Protein AF-A0A2U3RCM6-F1 (afdb_monomer_lite)

Secondary structure (DSSP, 8-state):
-----------------B--TTTSS-GGGGPPEEETTEEEE--SS--PPPP--S-EEEEETTEEEEEEE--EE-----EEEEEESSTTEETTBTSEE-S--SS---EETTTTEE--EEEEEE--HHHHTT-S---TTS-----EEEEEGGG-TTTT-HHHHTTT-THHHHHTSHHHHHHHHHHHHHT-

Organism: Orientia tsutsugamushi (NCBI:txid784)

pLDDT: mean 78.92, std 14.22, range [28.91, 93.5]

Structure (mmCIF, N/CA/C/O backbone):
data_AF-A0A2U3RCM6-F1
#
_entry.id   AF-A0A2U3RCM6-F1
#
loop_
_atom_site.group_PDB
_atom_site.id
_atom_site.type_symbol
_atom_site.label_atom_id
_atom_site.label_alt_id
_atom_site.label_comp_id
_atom_site.label_asym_id
_atom_site.label_entity_id
_atom_site.label_seq_id
_atom_site.pdbx_PDB_ins_code
_atom_site.Cartn_x
_atom_site.Cartn_y
_atom_site.Cartn_z
_atom_site.occupancy
_atom_site.B_iso_or_equiv
_atom_site.auth_seq_id
_atom_site.auth_comp_id
_atom_site.auth_asym_id
_atom_site.auth_atom_id
_atom_site.pdbx_PDB_model_num
ATOM 1 N N . MET A 1 1 ? 38.055 -19.855 -38.958 1.00 32.94 1 MET A N 1
ATOM 2 C CA . MET A 1 1 ? 37.955 -19.278 -37.602 1.00 32.94 1 MET A CA 1
ATOM 3 C C . MET A 1 1 ? 36.987 -18.107 -37.699 1.00 32.94 1 MET A C 1
ATOM 5 O O . MET A 1 1 ? 37.389 -17.035 -38.119 1.00 32.94 1 MET A O 1
ATOM 9 N N . ALA A 1 2 ? 35.695 -18.349 -37.481 1.00 28.91 2 ALA A N 1
ATOM 10 C CA . ALA A 1 2 ? 34.659 -17.320 -37.549 1.00 28.91 2 ALA A CA 1
ATOM 11 C C . ALA A 1 2 ? 34.003 -17.261 -36.170 1.00 28.91 2 ALA A C 1
ATOM 13 O O . ALA A 1 2 ? 33.335 -18.207 -35.761 1.00 28.91 2 ALA A O 1
ATOM 14 N N . ILE A 1 3 ? 34.290 -16.197 -35.425 1.00 37.22 3 ILE A N 1
ATOM 15 C CA . ILE A 1 3 ? 33.686 -15.936 -34.122 1.00 37.22 3 ILE A CA 1
ATOM 16 C C . ILE A 1 3 ? 32.417 -15.141 -34.417 1.00 37.22 3 ILE A C 1
ATOM 18 O O . ILE A 1 3 ? 32.466 -13.934 -34.636 1.00 37.22 3 ILE A O 1
ATOM 22 N N . THR A 1 4 ? 31.279 -15.825 -34.498 1.00 38.41 4 THR A N 1
ATOM 23 C CA . THR A 1 4 ? 29.973 -15.165 -34.483 1.00 38.41 4 THR A CA 1
ATOM 24 C C . THR A 1 4 ? 29.725 -14.675 -33.062 1.00 38.41 4 THR A C 1
ATOM 26 O O . THR A 1 4 ? 29.444 -15.471 -32.166 1.00 38.41 4 THR A O 1
ATOM 29 N N . ALA A 1 5 ? 29.873 -13.370 -32.842 1.00 41.72 5 ALA A N 1
ATOM 30 C CA . ALA A 1 5 ? 29.443 -12.721 -31.615 1.00 41.72 5 ALA A CA 1
ATOM 31 C C . ALA A 1 5 ? 27.910 -12.795 -31.543 1.00 41.72 5 ALA A C 1
ATOM 33 O O . ALA A 1 5 ? 27.205 -12.004 -32.168 1.00 41.72 5 ALA A O 1
ATOM 34 N N . ASN A 1 6 ? 27.389 -13.776 -30.805 1.00 37.22 6 ASN A N 1
ATOM 35 C CA . ASN A 1 6 ? 26.013 -13.725 -30.334 1.00 37.22 6 ASN A CA 1
ATOM 36 C C . ASN A 1 6 ? 25.919 -12.547 -29.363 1.00 37.22 6 ASN A C 1
ATOM 38 O O . ASN A 1 6 ? 26.306 -12.660 -28.200 1.00 37.22 6 ASN A O 1
ATOM 42 N N . ASN A 1 7 ? 25.417 -11.415 -29.853 1.00 39.50 7 ASN A N 1
ATOM 43 C CA . ASN A 1 7 ? 24.902 -10.348 -29.008 1.00 39.50 7 ASN A CA 1
ATOM 44 C C . ASN A 1 7 ? 23.729 -10.915 -28.204 1.00 39.50 7 ASN A C 1
ATOM 46 O O . ASN A 1 7 ? 22.579 -10.887 -28.641 1.00 39.50 7 ASN A O 1
ATOM 50 N N . CYS A 1 8 ? 24.027 -11.464 -27.031 1.00 32.78 8 CYS A N 1
ATOM 51 C CA . CYS A 1 8 ? 23.021 -11.745 -26.029 1.00 32.78 8 CYS A CA 1
ATOM 52 C C . CYS A 1 8 ? 22.576 -10.389 -25.472 1.00 32.78 8 CYS A C 1
ATOM 54 O O . CYS A 1 8 ? 23.171 -9.861 -24.535 1.00 32.78 8 CYS A O 1
ATOM 56 N N . TYR A 1 9 ? 21.555 -9.788 -26.086 1.00 40.34 9 TYR A N 1
ATOM 57 C CA . TYR A 1 9 ? 20.736 -8.813 -25.383 1.00 40.34 9 TYR A CA 1
ATOM 58 C C . TYR A 1 9 ? 20.140 -9.560 -24.193 1.00 40.34 9 TYR A C 1
ATOM 60 O O . TYR A 1 9 ? 19.196 -10.333 -24.352 1.00 40.34 9 TYR A O 1
ATOM 68 N N . ALA A 1 10 ? 20.715 -9.373 -23.007 1.00 38.03 10 ALA A N 1
ATOM 69 C CA . ALA A 1 10 ? 20.082 -9.769 -21.765 1.00 38.03 10 ALA A CA 1
ATOM 70 C C . ALA A 1 10 ? 18.827 -8.901 -21.604 1.00 38.03 10 ALA A C 1
ATOM 72 O O . ALA A 1 10 ? 18.847 -7.856 -20.959 1.00 38.03 10 ALA A O 1
ATOM 73 N N . ALA A 1 11 ? 17.732 -9.302 -22.250 1.00 48.03 11 ALA A N 1
ATOM 74 C CA . ALA A 1 11 ? 16.417 -8.852 -21.850 1.00 48.03 11 ALA A CA 1
ATOM 75 C C . ALA A 1 11 ? 16.302 -9.236 -20.376 1.00 48.03 11 ALA A C 1
ATOM 77 O O . ALA A 1 11 ? 16.423 -10.416 -20.044 1.00 48.03 11 ALA A O 1
ATOM 78 N N . ALA A 1 12 ? 16.152 -8.253 -19.487 1.00 57.56 12 ALA A N 1
ATOM 79 C CA . ALA A 1 12 ? 15.749 -8.529 -18.120 1.00 57.56 12 ALA A CA 1
ATOM 80 C C . ALA A 1 12 ? 14.432 -9.312 -18.223 1.00 57.56 12 ALA A C 1
ATOM 82 O O . ALA A 1 12 ? 13.389 -8.750 -18.562 1.00 57.56 12 ALA A O 1
ATOM 83 N N . GLY A 1 13 ? 14.515 -10.638 -18.098 1.00 69.31 13 GLY A N 1
ATOM 84 C CA . GLY A 1 13 ? 13.379 -11.515 -18.328 1.00 69.31 13 GLY A CA 1
ATOM 85 C C . GLY A 1 13 ? 12.262 -11.113 -17.380 1.00 69.31 13 GLY A C 1
ATOM 86 O O . GLY A 1 13 ? 12.517 -10.883 -16.198 1.00 69.31 13 GLY A O 1
ATOM 87 N N . CYS A 1 14 ? 11.040 -10.994 -17.896 1.00 79.00 14 CYS A N 1
ATOM 88 C CA . CYS A 1 14 ? 9.887 -10.794 -17.038 1.00 79.00 14 CYS A CA 1
ATOM 89 C C . CYS A 1 14 ? 9.622 -12.103 -16.290 1.00 79.00 14 CYS A C 1
ATOM 91 O O . CYS A 1 14 ? 8.989 -13.016 -16.814 1.00 79.00 14 CYS A O 1
ATOM 93 N N . VAL A 1 15 ? 10.203 -12.228 -15.099 1.00 84.19 15 VAL A N 1
ATOM 94 C CA . VAL A 1 15 ? 10.054 -13.398 -14.236 1.00 84.19 15 VAL A CA 1
ATOM 95 C C . VAL A 1 15 ? 9.229 -12.978 -13.037 1.00 84.19 15 VAL A C 1
ATOM 97 O O . VAL A 1 15 ? 9.611 -12.080 -12.291 1.00 84.19 15 VAL A O 1
ATOM 100 N N . GLY A 1 16 ? 8.094 -13.636 -12.856 1.00 84.94 16 GLY A N 1
ATOM 101 C CA . GLY A 1 16 ? 7.191 -13.377 -11.750 1.00 84.94 16 GLY A CA 1
ATOM 102 C C . GLY A 1 16 ? 6.481 -14.644 -11.308 1.00 84.94 16 GLY A C 1
ATOM 103 O O . GLY A 1 16 ? 6.516 -15.671 -11.988 1.00 84.94 16 GLY A O 1
ATOM 104 N N . ARG A 1 17 ? 5.825 -14.568 -10.155 1.00 88.62 17 ARG A N 1
ATOM 105 C CA . ARG A 1 17 ? 4.987 -15.636 -9.615 1.00 88.62 17 ARG A CA 1
ATOM 106 C C . ARG A 1 17 ? 3.645 -15.030 -9.254 1.00 88.62 17 ARG A C 1
ATOM 108 O O . ARG A 1 17 ? 3.599 -13.969 -8.644 1.00 88.62 17 ARG A O 1
ATOM 115 N N . PHE A 1 18 ? 2.569 -15.721 -9.616 1.00 89.50 18 PHE A N 1
ATOM 116 C CA . PHE A 1 18 ? 1.240 -15.300 -9.207 1.00 89.50 18 PHE A CA 1
ATOM 117 C C . PHE A 1 18 ? 1.145 -15.295 -7.677 1.00 89.50 18 PHE A C 1
ATOM 119 O O . PHE A 1 18 ? 1.491 -16.296 -7.042 1.00 89.50 18 PHE A O 1
ATOM 126 N N . VAL A 1 19 ? 0.710 -14.177 -7.096 1.00 89.38 19 VAL A N 1
ATOM 127 C CA . VAL A 1 19 ? 0.619 -14.025 -5.638 1.00 89.38 19 VAL A CA 1
ATOM 128 C C . VAL A 1 19 ? -0.448 -14.958 -5.088 1.00 89.38 19 VAL A C 1
ATOM 130 O O . VAL A 1 19 ? -1.625 -14.864 -5.434 1.00 89.38 19 VAL A O 1
ATOM 133 N N . ASN A 1 20 ? -0.044 -15.854 -4.192 1.00 89.88 20 ASN A N 1
ATOM 134 C CA . ASN A 1 20 ? -0.976 -16.707 -3.477 1.00 89.88 20 ASN A CA 1
ATOM 135 C C . ASN A 1 20 ? -1.475 -15.974 -2.221 1.00 89.88 20 ASN A C 1
ATOM 137 O O . ASN A 1 20 ? -0.694 -15.779 -1.283 1.00 89.88 20 ASN A O 1
ATOM 141 N N . PRO A 1 21 ? -2.770 -15.618 -2.140 1.00 86.00 21 PRO A N 1
ATOM 142 C CA . PRO A 1 21 ? -3.297 -14.843 -1.023 1.00 86.00 21 PRO A CA 1
ATOM 143 C C . PRO A 1 21 ? -3.257 -15.596 0.316 1.00 86.00 21 PRO A C 1
ATOM 145 O O . PRO A 1 21 ? -3.427 -14.972 1.354 1.00 86.00 21 PRO A O 1
ATOM 148 N N . ILE A 1 22 ? -3.016 -16.914 0.322 1.00 85.81 22 ILE A N 1
ATOM 149 C CA . ILE A 1 22 ? -2.920 -17.716 1.548 1.00 85.81 22 ILE A CA 1
ATOM 150 C C . ILE A 1 22 ? -1.482 -17.769 2.074 1.00 85.81 22 ILE A C 1
ATOM 152 O O . ILE A 1 22 ? -1.272 -17.597 3.272 1.00 85.81 22 ILE A O 1
ATOM 156 N N . THR A 1 23 ? -0.495 -18.026 1.211 1.00 87.62 23 THR A N 1
ATOM 157 C CA . THR A 1 23 ? 0.896 -18.270 1.642 1.00 87.62 23 THR A CA 1
ATOM 158 C C . THR A 1 23 ? 1.777 -17.034 1.600 1.00 87.62 23 THR A C 1
ATOM 160 O O . THR A 1 23 ? 2.728 -16.949 2.371 1.00 87.62 23 THR A O 1
ATOM 163 N N . ASP A 1 24 ? 1.486 -16.098 0.699 1.00 87.12 24 ASP A N 1
ATOM 164 C CA . ASP A 1 24 ? 2.375 -14.966 0.414 1.00 87.12 24 ASP A CA 1
ATOM 165 C C . ASP A 1 24 ? 1.973 -13.705 1.188 1.00 87.12 24 ASP A C 1
ATOM 167 O O . ASP A 1 24 ? 2.687 -12.706 1.188 1.00 87.12 24 ASP A O 1
ATOM 171 N N . VAL A 1 25 ? 0.835 -13.762 1.880 1.00 88.12 25 VAL A N 1
ATOM 172 C CA . VAL A 1 25 ? 0.342 -12.700 2.751 1.00 88.12 25 VAL A CA 1
ATOM 173 C C . VAL A 1 25 ? 0.888 -12.895 4.161 1.00 88.12 25 VAL A C 1
ATOM 175 O O . VAL A 1 25 ? 0.793 -13.969 4.757 1.00 88.12 25 VAL A O 1
ATOM 178 N N . CYS A 1 26 ? 1.427 -11.821 4.738 1.00 87.31 26 CYS A N 1
ATOM 179 C CA . CYS A 1 26 ? 1.828 -11.810 6.138 1.00 87.31 26 CYS A CA 1
ATOM 180 C C . CYS A 1 26 ? 0.590 -11.758 7.051 1.00 87.31 26 CYS A C 1
ATOM 182 O O . CYS A 1 26 ? 0.170 -10.693 7.491 1.00 87.31 26 CYS A O 1
ATOM 184 N N . TRP A 1 27 ? 0.020 -12.909 7.408 1.00 87.75 27 TRP A N 1
ATOM 185 C CA . TRP A 1 27 ? -1.116 -12.966 8.345 1.00 87.75 27 TRP A CA 1
ATOM 186 C C . TRP A 1 27 ? -0.765 -12.511 9.760 1.00 87.75 27 TRP A C 1
ATOM 188 O O . TRP A 1 27 ? -1.608 -11.981 10.477 1.00 87.75 27 TRP A O 1
ATOM 198 N N . LYS A 1 28 ? 0.508 -12.643 10.153 1.00 86.75 28 LYS A N 1
ATOM 199 C CA . LYS A 1 28 ? 1.013 -12.055 11.400 1.00 86.75 28 LYS A CA 1
ATOM 200 C C . LYS A 1 28 ? 0.913 -10.523 11.383 1.00 86.75 28 LYS A C 1
ATOM 202 O O . LYS A 1 28 ? 0.802 -9.914 12.444 1.00 86.75 28 LYS A O 1
ATOM 207 N N . CYS A 1 29 ? 0.920 -9.922 10.193 1.00 87.50 29 CYS A N 1
ATOM 208 C CA . CYS A 1 29 ? 0.854 -8.484 10.018 1.00 87.50 29 CYS A CA 1
ATOM 209 C C . CYS A 1 29 ? -0.560 -7.912 10.205 1.00 87.50 29 CYS A C 1
ATOM 211 O O . CYS A 1 29 ? -0.711 -6.702 10.267 1.00 87.50 29 CYS A O 1
ATOM 213 N N . LEU A 1 30 ? -1.584 -8.759 10.356 1.00 86.94 30 LEU A N 1
ATOM 214 C CA . LEU A 1 30 ? -2.936 -8.334 10.735 1.00 86.94 30 LEU A CA 1
ATOM 215 C C . LEU A 1 30 ? -2.992 -7.801 12.179 1.00 86.94 30 LEU A C 1
ATOM 217 O O . LEU A 1 30 ? -3.880 -7.028 12.538 1.00 86.94 30 LEU A O 1
ATOM 221 N N . PHE A 1 31 ? -2.057 -8.246 13.019 1.00 87.44 31 PHE A N 1
ATOM 222 C CA . PHE A 1 31 ? -2.032 -7.944 14.442 1.00 87.44 31 PHE A CA 1
ATOM 223 C C . PHE A 1 31 ? -1.247 -6.662 14.745 1.00 87.44 31 PHE A C 1
ATOM 225 O O . PHE A 1 31 ? -0.246 -6.390 14.081 1.00 87.44 31 PHE A O 1
ATOM 232 N N . PRO A 1 32 ? -1.600 -5.941 15.823 1.00 87.25 32 PRO A N 1
ATOM 233 C CA . PRO A 1 32 ? -2.558 -6.321 16.870 1.00 87.25 32 PRO A CA 1
ATOM 234 C C . PRO A 1 32 ? -4.030 -6.126 16.479 1.00 87.25 32 PRO A C 1
ATOM 236 O O . PRO A 1 32 ? -4.372 -5.222 15.728 1.00 87.25 32 PRO A O 1
ATOM 239 N N . ILE A 1 33 ? -4.904 -6.979 17.026 1.00 86.19 33 ILE A N 1
ATOM 240 C CA . ILE A 1 33 ? -6.360 -6.799 16.928 1.00 86.19 33 ILE A CA 1
ATOM 241 C C . ILE A 1 33 ? -6.855 -6.209 18.244 1.00 86.19 33 ILE A C 1
ATOM 243 O O . ILE A 1 33 ? -6.651 -6.785 19.322 1.00 86.19 33 ILE A O 1
ATOM 247 N N . THR A 1 34 ? -7.521 -5.065 18.147 1.00 86.12 34 THR A N 1
ATOM 248 C CA . THR A 1 34 ? -8.087 -4.335 19.280 1.00 86.12 34 THR A CA 1
ATOM 249 C C . THR A 1 34 ? -9.604 -4.289 19.179 1.00 86.12 34 THR A C 1
ATOM 251 O O . THR A 1 34 ? -10.151 -4.051 18.108 1.00 86.12 34 THR A O 1
ATOM 254 N N . ILE A 1 35 ? -10.298 -4.545 20.288 1.00 87.25 35 ILE A N 1
ATOM 255 C CA . ILE A 1 35 ? -11.761 -4.499 20.380 1.00 87.25 35 ILE A CA 1
ATOM 256 C C . ILE A 1 35 ? -12.118 -3.645 21.590 1.00 87.25 35 ILE A C 1
ATOM 258 O O . ILE A 1 35 ? -11.656 -3.918 22.698 1.00 87.25 35 ILE A O 1
ATOM 262 N N . ALA A 1 36 ? -12.939 -2.613 21.392 1.00 85.38 36 ALA A N 1
ATOM 263 C CA . ALA A 1 36 ? -13.438 -1.754 22.468 1.00 85.38 36 ALA A CA 1
ATOM 264 C C . ALA A 1 36 ? -12.321 -1.094 23.314 1.00 85.38 36 ALA A C 1
ATOM 266 O O . ALA A 1 36 ? -12.498 -0.847 24.505 1.00 85.38 36 ALA A O 1
ATOM 267 N N . GLY A 1 37 ? -11.150 -0.854 22.712 1.00 79.38 37 GLY A N 1
ATOM 268 C CA . GLY A 1 37 ? -9.967 -0.309 23.389 1.00 79.38 37 GLY A CA 1
ATOM 269 C C . GLY A 1 37 ? -9.036 -1.351 24.022 1.00 79.38 37 GLY A C 1
ATOM 270 O O . GLY A 1 37 ? -7.929 -1.005 24.430 1.00 79.38 37 GLY A O 1
ATOM 271 N N . PHE A 1 38 ? -9.428 -2.627 24.061 1.00 83.44 38 PHE A N 1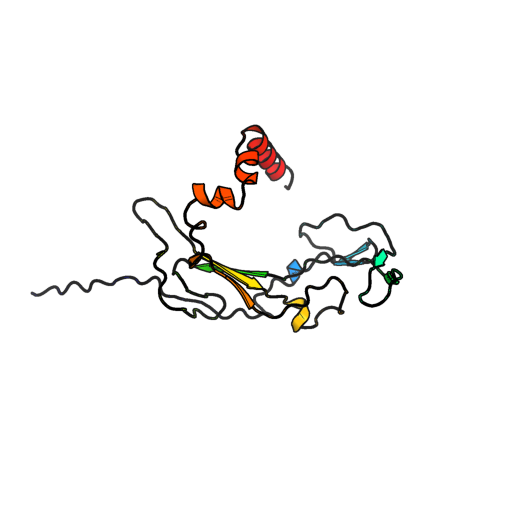
ATOM 272 C CA . PHE A 1 38 ? -8.611 -3.712 24.603 1.00 83.44 38 PHE A CA 1
ATOM 273 C C . PHE A 1 38 ? -7.880 -4.467 23.491 1.00 83.44 38 PHE A C 1
ATOM 275 O O . PHE A 1 38 ? -8.478 -4.848 22.484 1.00 83.44 38 PHE A O 1
ATOM 282 N N . LYS A 1 39 ? -6.580 -4.720 23.678 1.00 84.25 39 LYS A N 1
ATOM 283 C CA . LYS A 1 39 ? -5.783 -5.568 22.778 1.00 84.25 39 LYS A CA 1
ATOM 284 C C . LYS A 1 39 ? -6.140 -7.034 23.036 1.00 84.25 39 LYS A C 1
ATOM 286 O O . LYS A 1 39 ? -5.750 -7.582 24.062 1.00 84.25 39 LYS A O 1
ATOM 291 N N . VAL A 1 40 ? -6.887 -7.652 22.122 1.00 84.44 40 VAL A N 1
ATOM 292 C CA . VAL A 1 40 ? -7.286 -9.071 22.215 1.00 84.44 40 VAL A CA 1
ATOM 293 C C . VAL A 1 40 ? -6.138 -9.971 21.783 1.00 84.44 40 VAL A C 1
ATOM 295 O O . VAL A 1 40 ? -5.874 -10.993 22.411 1.00 84.44 40 VAL A O 1
ATOM 298 N N . VAL A 1 41 ? -5.424 -9.558 20.735 1.00 83.88 41 VAL A N 1
ATOM 299 C CA . VAL A 1 41 ? -4.202 -10.222 20.286 1.00 83.88 41 VAL A CA 1
ATOM 300 C C . VAL A 1 41 ? -3.082 -9.199 20.264 1.00 83.88 41 VAL A C 1
ATOM 302 O O . VAL A 1 41 ? -3.139 -8.216 19.522 1.00 83.88 41 VAL A O 1
ATOM 305 N N . SER A 1 42 ? -2.071 -9.422 21.100 1.00 77.88 42 SER A N 1
ATOM 306 C CA . SER A 1 42 ? -0.859 -8.614 21.111 1.00 77.88 42 SER A CA 1
ATOM 307 C C . SER A 1 42 ? 0.079 -9.041 19.981 1.00 77.88 42 SER A C 1
ATOM 309 O O . SER A 1 42 ? 0.163 -10.209 19.606 1.00 77.88 42 SER A O 1
ATOM 311 N N . SER A 1 43 ? 0.792 -8.068 19.426 1.00 81.38 43 SER A N 1
ATOM 312 C CA . SER A 1 43 ? 1.828 -8.278 18.421 1.00 81.38 43 SER A CA 1
ATOM 313 C C . SER A 1 43 ? 2.971 -7.309 18.671 1.00 81.38 43 SER A C 1
ATOM 315 O O . SER A 1 43 ? 2.779 -6.262 19.286 1.00 81.38 43 SER A O 1
ATOM 317 N N . SER A 1 44 ? 4.158 -7.678 18.197 1.00 78.56 44 SER A N 1
ATOM 318 C CA . SER A 1 44 ? 5.342 -6.818 18.177 1.00 78.56 44 SER A CA 1
ATOM 319 C C . SER A 1 44 ? 5.290 -5.769 17.065 1.00 78.56 44 SER A C 1
ATOM 321 O O . SER A 1 44 ? 6.240 -5.011 16.908 1.00 78.56 44 SER A O 1
ATOM 323 N N . MET A 1 45 ? 4.243 -5.779 16.237 1.00 79.69 45 MET A N 1
ATOM 324 C CA . MET A 1 45 ? 4.088 -4.805 15.168 1.00 79.69 45 MET A CA 1
ATOM 325 C C . MET A 1 45 ? 3.678 -3.435 15.717 1.00 79.69 45 MET A C 1
ATOM 327 O O . MET A 1 45 ? 2.897 -3.377 16.674 1.00 79.69 45 MET A O 1
ATOM 331 N N . PRO A 1 46 ? 4.174 -2.349 15.102 1.00 76.12 46 PRO A N 1
ATOM 332 C CA . PRO A 1 46 ? 3.746 -1.000 15.434 1.00 76.12 46 PRO A CA 1
ATOM 333 C C . PRO A 1 46 ? 2.237 -0.863 15.205 1.00 76.12 46 PRO A C 1
ATOM 335 O O . PRO A 1 46 ? 1.684 -1.367 14.228 1.00 76.12 46 PRO A O 1
ATOM 338 N N . ASP A 1 47 ? 1.565 -0.196 16.133 1.00 80.00 47 ASP A N 1
ATOM 339 C CA . ASP A 1 47 ? 0.128 0.053 16.085 1.00 80.00 47 ASP A CA 1
ATOM 340 C C . ASP A 1 47 ? -0.160 1.451 16.617 1.00 80.00 47 ASP A C 1
ATOM 342 O O . ASP A 1 47 ? 0.594 2.002 17.426 1.00 80.00 47 ASP A O 1
ATOM 346 N N . THR A 1 48 ? -1.271 2.015 16.166 1.00 79.12 48 THR A N 1
ATOM 347 C CA . THR A 1 48 ? -1.773 3.278 16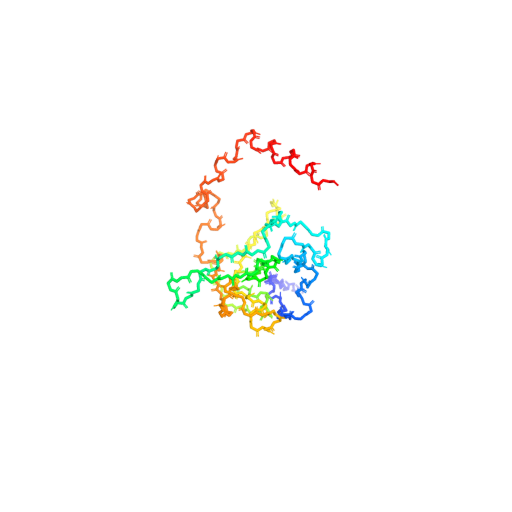.695 1.00 79.12 48 THR A CA 1
ATOM 348 C C . THR A 1 48 ? -2.381 3.022 18.073 1.00 79.12 48 THR A C 1
ATOM 350 O O . THR A 1 48 ? -2.883 1.935 18.354 1.00 79.12 48 THR A O 1
ATOM 353 N N . ASN A 1 49 ? -2.360 4.007 18.974 1.00 77.19 49 ASN A N 1
ATOM 354 C CA . ASN A 1 49 ? -3.010 3.820 20.270 1.00 77.19 49 ASN A CA 1
ATOM 355 C C . ASN A 1 49 ? -4.516 3.562 20.076 1.00 77.19 49 ASN A C 1
ATOM 357 O O . ASN A 1 49 ? -5.194 4.390 19.458 1.00 77.19 49 ASN A O 1
ATOM 361 N N . PRO A 1 50 ? -5.057 2.444 20.599 1.00 73.50 50 PRO A N 1
ATOM 362 C CA . PRO A 1 50 ? -6.458 2.118 20.405 1.00 73.50 50 PRO A CA 1
ATOM 363 C C . PRO A 1 50 ? -7.339 3.158 21.099 1.00 73.50 50 PRO A C 1
ATOM 365 O O . PRO A 1 50 ? -7.020 3.657 22.181 1.00 73.50 50 PRO A O 1
ATOM 368 N N . SER A 1 51 ? -8.482 3.480 20.489 1.00 69.44 51 SER A N 1
ATOM 369 C CA . SER A 1 51 ? -9.473 4.344 21.133 1.00 69.44 51 SER A CA 1
ATOM 370 C C . SER A 1 51 ? -9.947 3.700 22.435 1.00 69.44 51 SER A C 1
ATOM 372 O O . SER A 1 51 ? -10.555 2.636 22.404 1.00 69.44 51 SER A O 1
ATOM 374 N N . GLY A 1 52 ? -9.754 4.366 23.577 1.00 74.50 52 GLY A N 1
ATOM 375 C CA . GLY A 1 52 ? -10.237 3.903 24.890 1.00 74.50 52 GLY A CA 1
ATOM 376 C C . GLY A 1 52 ? -11.765 3.925 25.063 1.00 74.50 52 GLY A C 1
ATOM 377 O O . GLY A 1 52 ? -12.263 3.896 26.184 1.00 74.50 52 GLY A O 1
ATOM 378 N N . ARG A 1 53 ? -12.525 4.040 23.967 1.00 79.25 53 ARG A N 1
ATOM 379 C CA . ARG A 1 53 ? -13.990 4.052 23.965 1.00 79.25 53 ARG A CA 1
ATOM 380 C C . ARG A 1 53 ? -14.503 2.629 23.776 1.00 79.25 53 ARG A C 1
ATOM 382 O O . ARG A 1 53 ? -14.147 1.972 22.805 1.00 79.25 53 ARG A O 1
ATOM 389 N N . LEU A 1 54 ? -15.389 2.190 24.669 1.00 82.06 54 LEU A N 1
ATOM 390 C CA . LEU A 1 54 ? -15.989 0.855 24.597 1.00 82.06 54 LEU A CA 1
ATOM 391 C C . LEU A 1 54 ? -17.034 0.741 23.469 1.00 82.06 54 LEU A C 1
ATOM 393 O O . LEU A 1 54 ? -17.211 -0.317 22.875 1.00 82.06 54 LEU A O 1
ATOM 397 N N . ILE A 1 55 ? -17.721 1.851 23.182 1.00 83.19 55 ILE A N 1
ATOM 398 C CA . ILE A 1 55 ? -18.792 1.967 22.187 1.00 83.19 55 ILE A CA 1
ATOM 399 C C . ILE A 1 55 ? -18.485 3.176 21.296 1.00 83.19 55 ILE A C 1
ATOM 401 O O . ILE A 1 55 ? -18.066 4.231 21.784 1.00 83.19 55 ILE A O 1
ATOM 405 N N . CYS A 1 56 ? -18.693 3.029 19.992 1.00 82.00 56 CYS A N 1
ATOM 406 C CA . CYS A 1 56 ? -18.618 4.095 19.000 1.00 82.00 56 CYS A CA 1
ATOM 407 C C . CYS A 1 56 ? -19.979 4.302 18.321 1.00 82.00 56 CYS A C 1
ATOM 409 O O . CYS A 1 56 ? -20.847 3.436 18.340 1.00 82.00 56 CYS A O 1
ATOM 411 N N . LEU A 1 57 ? -20.181 5.484 17.746 1.00 84.81 57 LEU A N 1
ATOM 412 C CA . LEU A 1 57 ? -21.363 5.813 16.957 1.00 84.81 57 LEU A CA 1
ATOM 413 C C . LEU A 1 57 ? -20.965 5.751 15.482 1.00 84.81 57 LEU A C 1
ATOM 415 O O . LEU A 1 57 ? -20.247 6.629 15.007 1.00 84.81 57 LEU A O 1
ATOM 419 N N . CYS A 1 58 ? -21.381 4.695 14.783 1.00 78.12 58 CYS A N 1
ATOM 420 C CA . CYS A 1 58 ? -21.010 4.463 13.389 1.00 78.12 58 CYS A CA 1
ATOM 421 C C . CYS A 1 58 ? -22.089 5.004 12.439 1.00 78.12 58 CYS A C 1
ATOM 423 O O . CYS A 1 58 ? -23.273 4.686 12.615 1.00 78.12 58 CYS A O 1
ATOM 425 N N . PRO A 1 59 ? -21.712 5.778 11.406 1.00 78.25 59 PRO A N 1
ATOM 426 C CA . PRO A 1 59 ? -22.631 6.112 10.329 1.00 78.25 59 PRO A CA 1
ATOM 427 C C . PRO A 1 59 ? -22.898 4.855 9.492 1.00 78.25 59 PRO A C 1
ATOM 429 O O . PRO A 1 59 ? -21.964 4.206 9.025 1.00 78.25 59 PRO A O 1
ATOM 432 N N . LYS A 1 60 ? -24.173 4.498 9.306 1.00 76.56 60 LYS A N 1
ATOM 433 C CA . LYS A 1 60 ? -24.586 3.376 8.455 1.00 76.56 60 LYS A CA 1
ATOM 434 C C . LYS A 1 60 ? -25.274 3.904 7.194 1.00 76.56 60 LYS A C 1
ATOM 436 O O . LYS A 1 60 ? -26.223 4.679 7.326 1.00 76.56 60 LYS A O 1
ATOM 441 N N . PRO A 1 61 ? -24.859 3.473 5.986 1.00 77.94 61 PRO A N 1
ATOM 442 C CA . PRO A 1 61 ? -25.570 3.820 4.761 1.00 77.94 61 PRO A CA 1
ATOM 443 C C . PRO A 1 61 ? -27.056 3.445 4.874 1.00 77.94 61 PRO A C 1
ATOM 445 O O . PRO A 1 61 ? -27.388 2.310 5.214 1.00 77.94 61 PRO A O 1
ATOM 448 N N . GLY A 1 62 ? -27.949 4.407 4.626 1.00 79.31 62 GLY A N 1
ATOM 449 C CA . GLY A 1 62 ? -29.404 4.203 4.659 1.00 79.31 62 GLY A CA 1
ATOM 450 C C . GLY A 1 62 ? -30.098 4.452 6.005 1.00 79.31 62 GLY A C 1
ATOM 451 O O . GLY A 1 62 ? -31.321 4.343 6.062 1.00 79.31 62 GLY A O 1
ATOM 452 N N . ILE A 1 63 ? -29.376 4.817 7.072 1.00 80.50 63 ILE A N 1
ATOM 453 C CA . ILE A 1 63 ? -29.973 5.188 8.366 1.00 80.50 63 ILE A CA 1
ATOM 454 C C . ILE A 1 63 ? -29.453 6.578 8.780 1.00 80.50 63 ILE A C 1
ATOM 456 O O . ILE A 1 63 ? -28.245 6.744 8.932 1.00 80.50 63 ILE A O 1
ATOM 460 N N . PRO A 1 64 ? -30.327 7.584 8.985 1.00 82.31 64 PRO A N 1
ATOM 461 C CA . PRO A 1 64 ? -29.908 8.950 9.320 1.00 82.31 64 PRO A CA 1
ATOM 462 C C . PRO A 1 64 ? -29.440 9.112 10.774 1.00 82.31 64 PRO A C 1
ATOM 464 O O . PRO A 1 64 ? -28.867 10.141 11.124 1.00 82.31 64 PRO A O 1
ATOM 467 N N . VAL A 1 65 ? -29.686 8.116 11.630 1.00 83.88 65 VAL A N 1
ATOM 468 C CA . VAL A 1 65 ? -29.213 8.091 13.018 1.00 83.88 65 VAL A CA 1
ATOM 469 C C . VAL A 1 65 ? -27.961 7.217 13.142 1.00 83.88 65 VAL A C 1
ATOM 471 O O . VAL A 1 65 ? -27.934 6.113 12.590 1.00 83.88 65 VAL A O 1
ATOM 474 N N . PRO A 1 66 ? -26.918 7.674 13.858 1.00 80.00 66 PRO A N 1
ATOM 475 C CA . PRO A 1 66 ? -25.733 6.862 14.073 1.00 80.00 66 PRO A CA 1
ATOM 476 C C . PRO A 1 66 ? -26.080 5.654 14.944 1.00 80.00 66 PRO A C 1
ATOM 478 O O . PRO A 1 66 ? -26.738 5.776 15.979 1.00 80.00 66 PRO A O 1
ATOM 481 N N . VAL A 1 67 ? -25.628 4.480 14.518 1.00 83.12 67 VAL A N 1
ATOM 482 C CA . VAL A 1 67 ? -25.919 3.218 15.200 1.00 83.12 67 VAL A CA 1
ATOM 483 C C . VAL A 1 67 ? -24.811 2.955 16.226 1.00 83.12 67 VAL A C 1
ATOM 485 O O . VAL A 1 67 ? -23.635 3.135 15.892 1.00 83.12 67 VAL A O 1
ATOM 488 N N . PRO A 1 68 ? -25.138 2.545 17.468 1.00 85.19 68 PRO A N 1
ATOM 489 C CA . PRO A 1 68 ? -24.121 2.119 18.421 1.00 85.19 68 PRO A CA 1
ATOM 490 C C . PRO A 1 68 ? -23.374 0.893 17.879 1.00 85.19 68 PRO A C 1
ATOM 492 O O . PRO A 1 68 ? -23.984 -0.108 17.505 1.00 85.19 68 PRO A O 1
ATOM 495 N N . GLY A 1 69 ? -22.049 0.986 17.835 1.00 83.19 69 GLY A N 1
ATOM 496 C CA . GLY A 1 69 ? -21.124 -0.045 17.383 1.00 83.19 69 GLY A CA 1
ATOM 497 C 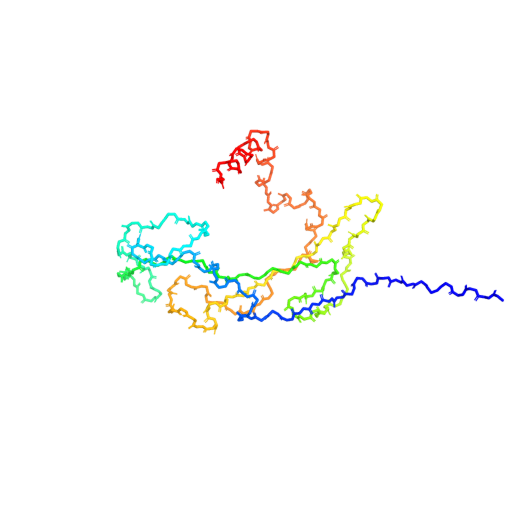C . GLY A 1 69 ? -19.959 -0.214 18.354 1.00 83.19 69 GLY A C 1
ATOM 498 O O . GLY A 1 69 ? -19.816 0.530 19.324 1.00 83.19 69 GLY A O 1
ATOM 499 N N . ILE A 1 70 ? -19.119 -1.211 18.101 1.00 85.38 70 ILE A N 1
ATOM 500 C CA . ILE A 1 70 ? -17.912 -1.471 18.888 1.00 85.38 70 ILE A CA 1
ATOM 501 C C . ILE A 1 70 ? -16.713 -1.102 18.013 1.00 85.38 70 ILE A C 1
ATOM 503 O O . ILE A 1 70 ? -16.643 -1.589 16.882 1.00 85.38 70 ILE A O 1
ATOM 507 N N . PRO A 1 71 ? -15.775 -0.261 18.485 1.00 84.06 71 PRO A N 1
ATOM 508 C CA . PRO A 1 71 ? -14.594 0.052 17.701 1.00 84.06 71 PRO A CA 1
ATOM 509 C C . PRO A 1 71 ? -13.681 -1.172 17.659 1.00 84.06 71 PRO A C 1
ATOM 511 O O . PRO A 1 71 ? -13.311 -1.722 18.700 1.00 84.06 71 PRO A O 1
ATOM 514 N N . VAL A 1 72 ? -13.327 -1.582 16.445 1.00 84.50 72 VAL A N 1
ATOM 515 C CA . VAL A 1 72 ? -12.364 -2.649 16.178 1.00 84.50 72 VAL A CA 1
ATOM 516 C C . VAL A 1 72 ? -11.226 -2.050 15.362 1.00 84.50 72 VAL A C 1
ATOM 518 O O . VAL A 1 72 ? -11.479 -1.341 14.391 1.00 84.50 72 VAL A O 1
ATOM 521 N N . GLY A 1 73 ? -9.988 -2.303 15.776 1.00 83.81 73 GLY A N 1
ATOM 522 C CA . GLY A 1 73 ? -8.783 -1.878 15.067 1.00 83.81 73 GLY A CA 1
ATOM 523 C C . GLY A 1 73 ? -7.931 -3.083 14.693 1.00 83.81 73 GLY A C 1
ATOM 524 O O . GLY A 1 73 ? -7.714 -3.963 15.527 1.00 83.81 73 GLY A O 1
ATOM 525 N N . PHE A 1 74 ? -7.481 -3.123 13.445 1.00 87.00 74 PHE A N 1
ATOM 526 C CA . PHE A 1 74 ? -6.561 -4.119 12.897 1.00 87.00 74 PHE A CA 1
ATOM 527 C C . PHE A 1 74 ? -5.891 -3.549 11.641 1.00 87.00 74 PHE A C 1
ATOM 529 O O . PHE A 1 74 ? -6.363 -2.561 11.077 1.00 87.00 74 PHE A O 1
ATOM 536 N N . TRP A 1 75 ? -4.813 -4.184 11.186 1.00 86.75 75 TRP A N 1
ATOM 537 C CA . TRP A 1 75 ? -4.115 -3.798 9.958 1.00 86.75 75 TRP A CA 1
ATOM 538 C C . TRP A 1 75 ? -4.711 -4.500 8.734 1.00 86.75 75 TRP A C 1
ATOM 540 O O . TRP A 1 75 ? -4.587 -5.715 8.583 1.00 86.75 75 TRP A O 1
ATOM 550 N N . GLU A 1 76 ? -5.352 -3.746 7.841 1.00 87.38 76 GLU A N 1
ATOM 551 C CA . GLU A 1 76 ? -5.946 -4.294 6.618 1.00 87.38 76 GLU A CA 1
ATOM 552 C C . GLU A 1 76 ? -4.963 -4.278 5.437 1.00 87.38 76 GLU A C 1
ATOM 554 O O . GLU A 1 76 ? -4.322 -3.267 5.147 1.00 87.38 76 GLU A O 1
ATOM 559 N N . LEU A 1 77 ? -4.886 -5.393 4.702 1.00 86.44 77 LEU A N 1
ATOM 560 C CA . LEU A 1 77 ? -4.183 -5.451 3.422 1.00 86.44 77 LEU A CA 1
ATOM 561 C C . LEU A 1 77 ? -5.137 -5.077 2.284 1.00 86.44 77 LEU A C 1
ATOM 563 O O . LEU A 1 77 ? -5.940 -5.906 1.854 1.00 86.44 77 LEU A O 1
ATOM 567 N N . VAL A 1 78 ? -5.020 -3.838 1.800 1.00 90.00 78 VAL A N 1
ATOM 568 C CA . VAL A 1 78 ? -5.890 -3.269 0.749 1.00 90.00 78 VAL A CA 1
ATOM 569 C C . VAL A 1 78 ? -5.177 -2.951 -0.563 1.00 90.00 78 VAL A C 1
ATOM 571 O O . VAL A 1 78 ? -5.835 -2.737 -1.587 1.00 90.00 78 VAL A O 1
ATOM 574 N N . ARG A 1 79 ? -3.842 -2.902 -0.560 1.00 91.25 79 ARG A N 1
ATOM 575 C CA . ARG A 1 79 ? -3.020 -2.624 -1.742 1.00 91.25 79 ARG A CA 1
ATOM 576 C C . ARG A 1 79 ? -1.887 -3.637 -1.843 1.00 91.25 79 ARG A C 1
ATOM 578 O O . ARG A 1 79 ? -1.298 -4.018 -0.833 1.00 91.25 79 ARG A O 1
ATOM 585 N N . LEU A 1 80 ? -1.583 -4.036 -3.070 1.00 91.38 80 LEU A N 1
ATOM 586 C CA . LEU A 1 80 ? -0.413 -4.833 -3.421 1.00 91.38 80 LEU A CA 1
ATOM 587 C C . LEU A 1 80 ? 0.467 -3.990 -4.347 1.00 91.38 80 LEU A C 1
ATOM 589 O O . LEU A 1 80 ? -0.050 -3.272 -5.201 1.00 91.38 80 LEU A O 1
ATOM 593 N N . VAL A 1 81 ? 1.781 -4.053 -4.151 1.00 92.31 81 VAL A N 1
ATOM 594 C CA . VAL A 1 81 ? 2.749 -3.248 -4.897 1.00 92.31 81 VAL A CA 1
ATOM 595 C C . VAL A 1 81 ? 3.793 -4.164 -5.513 1.00 92.31 81 VAL A C 1
ATOM 597 O O . VAL A 1 81 ? 4.526 -4.848 -4.798 1.00 92.31 81 VAL A O 1
ATOM 600 N N . ASP A 1 82 ? 3.875 -4.144 -6.836 1.00 91.12 82 ASP A N 1
ATOM 601 C CA . ASP A 1 82 ? 4.869 -4.887 -7.600 1.00 91.12 82 ASP A CA 1
ATOM 602 C C . ASP A 1 82 ? 6.020 -3.978 -7.959 1.00 91.12 82 ASP A C 1
ATOM 604 O O . ASP A 1 82 ? 5.798 -2.890 -8.481 1.00 91.12 82 ASP A O 1
ATOM 608 N N . VAL A 1 83 ? 7.245 -4.454 -7.762 1.00 89.69 83 VAL A N 1
ATOM 609 C CA . VAL A 1 83 ? 8.453 -3.724 -8.144 1.00 89.69 83 VAL A CA 1
ATOM 610 C C . VAL A 1 83 ? 9.204 -4.535 -9.189 1.00 89.69 83 VAL A C 1
ATOM 612 O O . VAL A 1 83 ? 9.572 -5.687 -8.951 1.00 89.69 83 VAL A O 1
ATOM 615 N N . THR A 1 84 ? 9.444 -3.942 -10.353 1.00 86.94 84 THR A N 1
ATOM 616 C CA . THR A 1 84 ? 10.118 -4.599 -11.477 1.00 86.94 84 THR A CA 1
ATOM 617 C C . THR A 1 84 ? 11.152 -3.683 -12.119 1.00 86.94 84 THR A C 1
ATOM 619 O O . THR A 1 84 ? 11.031 -2.466 -12.093 1.00 86.94 84 THR A O 1
ATOM 622 N N . LYS A 1 85 ? 12.198 -4.263 -12.711 1.00 82.56 85 LYS A N 1
ATOM 623 C CA . LYS A 1 85 ? 13.152 -3.524 -13.561 1.00 82.56 85 LYS A CA 1
ATOM 624 C C . LYS A 1 85 ? 12.718 -3.506 -15.023 1.00 82.56 85 LYS A C 1
ATOM 626 O O . LYS A 1 85 ? 13.107 -2.621 -15.778 1.00 82.56 85 LYS A O 1
ATOM 631 N N . SER A 1 86 ? 11.950 -4.516 -15.424 1.00 80.81 86 SER A N 1
ATOM 632 C CA . SER A 1 86 ? 11.475 -4.664 -16.792 1.00 80.81 86 SER A CA 1
ATOM 633 C C . SER A 1 86 ? 10.168 -3.894 -16.934 1.00 80.81 86 SER A C 1
ATOM 635 O O . SER A 1 86 ? 9.232 -4.200 -16.193 1.00 80.81 86 SER A O 1
ATOM 637 N N . PRO A 1 87 ? 10.079 -2.926 -17.858 1.00 81.38 87 PRO A N 1
ATOM 638 C CA . PRO A 1 87 ? 8.855 -2.161 -18.037 1.00 81.38 87 PRO A CA 1
ATOM 639 C C . PRO A 1 87 ? 7.702 -3.072 -18.455 1.00 81.38 87 PRO A C 1
ATOM 641 O O . PRO A 1 87 ? 7.912 -4.041 -19.193 1.00 81.38 87 PRO A O 1
ATOM 644 N N . MET A 1 88 ? 6.491 -2.745 -18.006 1.00 84.81 88 MET A N 1
ATOM 645 C CA . MET A 1 88 ? 5.258 -3.490 -18.298 1.00 84.81 88 MET A CA 1
ATOM 646 C C . MET A 1 88 ? 5.285 -4.951 -17.835 1.00 84.81 88 MET A C 1
ATOM 648 O O . MET A 1 88 ? 4.512 -5.774 -18.329 1.00 84.81 88 MET A O 1
ATOM 652 N N . CYS A 1 89 ? 6.182 -5.308 -16.915 1.00 88.25 89 CYS A N 1
ATOM 653 C CA . CYS A 1 89 ? 6.284 -6.660 -16.379 1.00 88.25 89 CYS A CA 1
ATOM 654 C C . CYS A 1 89 ? 5.539 -6.790 -15.046 1.00 88.25 89 CYS A C 1
ATOM 656 O O . CYS A 1 89 ? 6.028 -6.369 -13.997 1.00 88.25 89 CYS A O 1
ATOM 658 N N . MET A 1 90 ? 4.373 -7.426 -15.067 1.00 89.00 90 MET A N 1
ATOM 659 C CA . MET A 1 90 ? 3.570 -7.689 -13.875 1.00 89.00 90 MET A CA 1
ATOM 660 C C . MET A 1 90 ? 4.083 -8.938 -13.156 1.00 89.00 90 MET A C 1
ATOM 662 O O . MET A 1 90 ? 3.696 -10.074 -13.455 1.00 89.00 90 MET A O 1
ATOM 666 N N . VAL A 1 91 ? 4.981 -8.728 -12.194 1.00 90.50 91 VAL A N 1
ATOM 667 C CA . VAL A 1 91 ? 5.620 -9.819 -11.450 1.00 90.50 91 VAL A CA 1
ATOM 668 C C . VAL A 1 91 ? 4.630 -10.582 -10.566 1.00 90.50 91 VAL A C 1
ATOM 670 O O . VAL A 1 91 ? 4.720 -11.811 -10.514 1.00 90.50 91 VAL A O 1
ATOM 673 N N . SER A 1 92 ? 3.639 -9.915 -9.963 1.00 88.62 92 SER A N 1
ATOM 674 C CA . SER A 1 92 ? 2.626 -10.573 -9.123 1.00 88.62 92 SER A CA 1
ATOM 675 C C . SER A 1 92 ? 1.509 -11.253 -9.902 1.00 88.62 92 SER A C 1
ATOM 677 O O . SER A 1 92 ? 0.753 -12.028 -9.318 1.00 88.62 92 SER A O 1
ATOM 679 N N . LEU A 1 93 ? 1.424 -11.034 -11.219 1.00 88.62 93 LEU A N 1
ATOM 680 C CA . LEU A 1 93 ? 0.540 -11.782 -12.121 1.00 88.62 93 LEU A CA 1
ATOM 681 C C . LEU A 1 93 ? 1.272 -12.937 -12.825 1.00 88.62 93 LEU A C 1
ATOM 683 O O . LEU A 1 93 ? 0.853 -13.401 -13.881 1.00 88.62 93 LEU A O 1
ATOM 687 N N . GLY A 1 94 ? 2.371 -13.428 -12.246 1.00 85.31 94 GLY A N 1
ATOM 688 C CA . GLY A 1 94 ? 3.111 -14.561 -12.811 1.00 85.31 94 GLY A CA 1
ATOM 689 C C . GLY A 1 94 ? 4.094 -14.183 -13.915 1.00 85.31 94 GLY A C 1
ATOM 690 O O . GLY A 1 94 ? 4.444 -15.035 -14.726 1.00 85.31 94 GLY A O 1
ATOM 691 N N . GLY A 1 95 ? 4.549 -12.928 -13.954 1.00 84.31 95 GLY A N 1
ATOM 692 C CA . GLY A 1 95 ? 5.473 -12.457 -14.989 1.00 84.31 95 GLY A CA 1
ATOM 693 C C . GLY A 1 95 ? 4.768 -12.179 -16.315 1.00 84.31 95 GLY A C 1
ATOM 694 O O . GLY A 1 95 ? 5.344 -12.365 -17.385 1.00 84.31 95 GLY A O 1
ATOM 695 N N . PHE A 1 96 ? 3.506 -11.753 -16.254 1.00 84.62 96 PHE A N 1
ATOM 696 C CA . PHE A 1 96 ? 2.776 -11.330 -17.439 1.00 84.62 96 PHE A CA 1
ATOM 697 C C . PHE A 1 96 ? 3.336 -9.992 -17.938 1.00 84.62 96 PHE A C 1
ATOM 699 O O . PHE A 1 96 ? 3.440 -9.036 -17.174 1.00 84.62 96 PHE A O 1
ATOM 706 N N . SER A 1 97 ? 3.709 -9.920 -19.216 1.00 82.31 97 SER A N 1
ATOM 707 C CA . SER A 1 97 ? 4.264 -8.706 -19.819 1.00 82.31 97 SER A CA 1
ATOM 708 C C . SER A 1 97 ? 3.261 -8.075 -20.780 1.00 82.31 97 SER A C 1
ATOM 710 O O . SER A 1 97 ? 2.884 -8.684 -21.783 1.00 82.31 97 SER A O 1
ATOM 712 N N . PHE A 1 98 ? 2.838 -6.845 -20.485 1.00 75.38 98 PHE A N 1
ATOM 713 C CA . PHE A 1 98 ? 1.930 -6.070 -21.330 1.00 75.38 98 PHE A CA 1
ATOM 714 C C . PHE A 1 98 ? 2.731 -5.195 -22.310 1.00 75.38 98 PHE A C 1
ATOM 716 O O . PHE A 1 98 ? 2.791 -3.974 -22.202 1.00 75.38 98 PHE A O 1
ATOM 723 N N . GLY A 1 99 ? 3.400 -5.835 -23.270 1.00 72.38 99 GLY A N 1
ATOM 724 C CA . GLY A 1 99 ? 4.142 -5.142 -24.329 1.00 72.38 99 GLY A CA 1
ATOM 725 C C . GLY A 1 99 ? 5.429 -4.454 -23.858 1.00 72.38 99 GLY A C 1
ATOM 726 O O . GLY A 1 99 ? 6.075 -4.884 -22.907 1.00 72.38 99 GLY A O 1
ATOM 727 N N . SER A 1 100 ? 5.841 -3.404 -24.575 1.00 66.12 100 SER A N 1
ATOM 728 C CA . SER A 1 100 ? 7.081 -2.663 -24.313 1.00 66.12 100 SER A CA 1
ATOM 729 C C . SER A 1 100 ? 6.795 -1.181 -24.076 1.00 66.12 100 SER A C 1
ATOM 731 O O . SER A 1 100 ? 6.258 -0.519 -24.965 1.00 66.12 100 SER A O 1
ATOM 733 N N . ALA A 1 101 ? 7.193 -0.642 -22.921 1.00 64.31 101 ALA A N 1
ATOM 734 C CA . ALA A 1 101 ? 7.177 0.802 -22.687 1.00 64.31 101 ALA A CA 1
ATOM 735 C C . ALA A 1 101 ? 8.415 1.484 -23.290 1.00 64.31 101 ALA A C 1
ATOM 737 O O . ALA A 1 101 ? 9.486 0.882 -23.400 1.00 64.31 101 ALA A O 1
ATOM 738 N N . ALA A 1 102 ? 8.272 2.764 -23.646 1.00 59.06 102 ALA A N 1
ATOM 739 C CA . ALA A 1 102 ? 9.384 3.606 -24.094 1.00 59.06 102 ALA A CA 1
ATOM 740 C C . ALA A 1 102 ? 10.369 3.929 -22.955 1.00 59.06 102 ALA A C 1
ATOM 742 O O . ALA A 1 102 ? 11.564 4.090 -23.199 1.00 59.06 102 ALA A O 1
ATOM 743 N N . GLN A 1 103 ? 9.873 3.978 -21.715 1.00 60.88 103 GLN A N 1
ATOM 744 C CA . GLN A 1 103 ? 10.689 4.110 -20.514 1.00 60.88 103 GLN A CA 1
ATOM 745 C C . GLN A 1 103 ? 11.316 2.747 -20.214 1.00 60.88 103 GLN A C 1
ATOM 747 O O . GLN A 1 103 ? 10.631 1.820 -19.787 1.00 60.88 103 GLN A O 1
ATOM 752 N N . LYS A 1 104 ? 12.607 2.591 -20.510 1.00 56.72 104 LYS A N 1
ATOM 753 C CA . LYS A 1 104 ? 13.360 1.401 -20.109 1.00 56.72 104 LYS A CA 1
ATOM 754 C C . LYS A 1 104 ? 13.935 1.651 -18.725 1.00 56.72 104 LYS A C 1
ATOM 756 O O . LYS A 1 104 ? 14.636 2.641 -18.539 1.00 56.72 104 LYS A O 1
ATOM 761 N N . GLY A 1 105 ? 13.700 0.732 -17.791 1.00 55.31 105 GLY A N 1
ATOM 762 C CA . GLY A 1 105 ? 14.456 0.695 -16.546 1.00 55.31 105 GLY A CA 1
ATOM 763 C C . GLY A 1 105 ? 15.951 0.653 -16.857 1.00 55.31 105 GLY A C 1
ATOM 764 O O . GLY A 1 105 ? 16.445 -0.292 -17.476 1.00 55.31 105 GLY A O 1
ATOM 765 N N . MET A 1 106 ? 16.663 1.714 -16.489 1.00 54.31 106 MET A N 1
ATOM 766 C CA . MET A 1 106 ? 18.103 1.810 -16.674 1.00 54.31 106 MET A CA 1
ATOM 767 C C . MET A 1 106 ? 18.771 1.052 -15.522 1.00 54.31 106 MET A C 1
ATOM 769 O O . MET A 1 106 ? 18.578 1.377 -14.349 1.00 54.31 106 MET A O 1
ATOM 773 N N . LYS A 1 107 ? 19.524 0.001 -15.852 1.00 47.22 107 LYS A N 1
ATOM 774 C CA . LYS A 1 107 ? 20.591 -0.508 -14.988 1.00 47.22 107 LYS A CA 1
ATOM 775 C C . LYS A 1 107 ? 21.880 -0.001 -15.612 1.00 47.22 107 LYS A C 1
ATOM 777 O O . LYS A 1 107 ? 22.397 -0.652 -16.518 1.00 47.22 107 LYS A O 1
ATOM 782 N N . ASP A 1 108 ? 22.344 1.168 -15.190 1.00 49.66 108 ASP A N 1
ATOM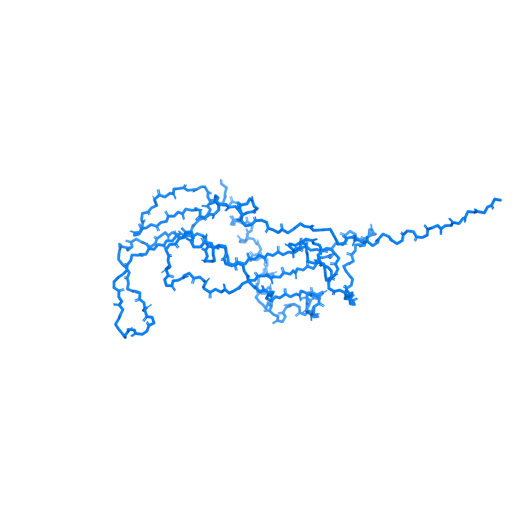 783 C CA . ASP A 1 108 ? 23.654 1.631 -15.628 1.00 49.66 108 ASP A CA 1
ATOM 784 C C . ASP A 1 108 ? 24.716 1.010 -14.714 1.00 49.66 108 ASP A C 1
ATOM 786 O O . ASP A 1 108 ? 24.847 1.360 -13.540 1.00 49.66 108 ASP A O 1
ATOM 790 N N . GLU A 1 109 ? 25.434 0.010 -15.226 1.00 52.53 109 GLU A N 1
ATOM 791 C CA . GLU A 1 109 ? 26.522 -0.638 -14.485 1.00 52.53 109 GLU A CA 1
ATOM 792 C C . GLU A 1 109 ? 27.738 0.287 -14.313 1.00 52.53 109 GLU A C 1
ATOM 794 O O . GLU A 1 109 ? 28.575 0.012 -13.454 1.00 52.53 109 GLU A O 1
ATOM 799 N N . ALA A 1 110 ? 27.822 1.389 -15.072 1.00 52.75 110 ALA A N 1
ATOM 800 C CA . ALA A 1 110 ? 28.879 2.386 -14.928 1.00 52.75 110 ALA A CA 1
ATOM 801 C C . ALA A 1 110 ? 28.573 3.432 -13.838 1.00 52.75 110 ALA A C 1
ATOM 803 O O . ALA A 1 110 ? 29.501 3.914 -13.189 1.00 52.75 110 ALA A O 1
ATOM 804 N N . GLU A 1 111 ? 27.294 3.751 -13.603 1.00 54.94 111 GLU A N 1
ATOM 805 C CA . GLU A 1 111 ? 26.852 4.794 -12.656 1.00 54.94 111 GLU A CA 1
ATOM 806 C C . GLU A 1 111 ? 26.214 4.252 -11.364 1.00 54.94 111 GLU A C 1
ATOM 808 O O . GLU A 1 111 ? 25.986 5.006 -10.420 1.00 54.94 111 GLU A O 1
ATOM 813 N N . GLY A 1 112 ? 25.937 2.947 -11.273 1.00 55.59 112 GLY A N 1
ATOM 814 C CA . GLY A 1 112 ? 25.327 2.343 -10.082 1.00 55.59 112 GLY A CA 1
ATOM 815 C C . GLY A 1 112 ? 23.858 2.730 -9.866 1.00 55.59 112 GLY A C 1
ATOM 816 O O . GLY A 1 112 ? 23.295 2.436 -8.811 1.00 55.59 112 GLY A O 1
ATOM 817 N N . SER A 1 113 ? 23.220 3.362 -10.854 1.00 60.59 113 SER A N 1
ATOM 818 C CA . SER A 1 113 ? 21.805 3.718 -10.814 1.00 60.59 113 SER A CA 1
ATOM 819 C C . SER A 1 113 ? 20.943 2.517 -11.229 1.00 60.59 113 SER A C 1
ATOM 821 O O . SER A 1 113 ? 21.178 1.850 -12.241 1.00 60.59 113 SER A O 1
ATOM 823 N N . ALA A 1 114 ? 19.949 2.191 -10.398 1.00 71.94 114 ALA A N 1
ATOM 824 C CA . ALA A 1 114 ? 18.976 1.138 -10.666 1.00 71.94 114 ALA A CA 1
ATOM 825 C C . ALA A 1 114 ? 17.574 1.746 -10.658 1.00 71.94 114 ALA A C 1
ATOM 827 O O . ALA A 1 114 ? 17.058 2.098 -9.598 1.00 71.94 114 ALA A O 1
ATOM 828 N N . PHE A 1 115 ? 16.968 1.859 -11.837 1.00 79.88 115 PHE A N 1
ATOM 829 C CA . PHE A 1 115 ? 15.589 2.312 -11.965 1.00 79.88 115 PHE A CA 1
ATOM 830 C C . PHE A 1 115 ? 14.615 1.140 -11.838 1.00 79.88 115 PHE A C 1
ATOM 832 O O . PHE A 1 115 ? 14.829 0.071 -12.420 1.00 79.88 115 PHE A O 1
ATOM 839 N N . TYR A 1 116 ? 13.538 1.355 -11.088 1.00 86.44 116 TYR A N 1
ATOM 840 C CA . TYR A 1 116 ? 12.469 0.384 -10.902 1.00 86.44 116 TYR A CA 1
ATOM 841 C C . TYR A 1 116 ? 11.130 1.004 -11.289 1.00 86.44 116 TYR A C 1
ATOM 843 O O . TYR A 1 116 ? 10.852 2.170 -11.005 1.00 86.44 116 TYR A O 1
ATOM 851 N N . HIS A 1 117 ? 10.298 0.187 -11.911 1.00 87.88 117 HIS A N 1
ATOM 852 C CA . HIS A 1 117 ? 8.897 0.459 -12.147 1.00 87.88 117 HIS A CA 1
ATOM 853 C C . HIS A 1 117 ? 8.060 -0.175 -11.048 1.00 87.88 117 HIS A C 1
ATOM 855 O O . HIS A 1 117 ? 8.393 -1.246 -10.525 1.00 87.88 117 HIS A O 1
ATOM 861 N N . ILE A 1 118 ? 6.982 0.513 -10.705 1.00 91.25 118 ILE A N 1
ATOM 862 C CA . ILE A 1 118 ? 6.036 0.097 -9.691 1.00 91.25 118 ILE A CA 1
ATOM 863 C C . ILE A 1 118 ? 4.656 -0.068 -10.323 1.00 91.25 118 ILE A C 1
ATOM 865 O O . ILE A 1 118 ? 4.160 0.820 -11.021 1.00 91.25 118 ILE A O 1
ATOM 869 N N . HIS A 1 119 ? 4.012 -1.193 -10.033 1.00 92.44 119 HIS A N 1
ATOM 870 C CA . HIS A 1 119 ? 2.606 -1.409 -10.351 1.00 92.44 119 HIS A CA 1
ATOM 871 C C . HIS A 1 119 ? 1.814 -1.531 -9.055 1.00 92.44 119 HIS A C 1
ATOM 873 O O . HIS A 1 119 ? 2.101 -2.382 -8.213 1.00 92.44 119 HIS A O 1
ATOM 879 N N . TRP A 1 120 ? 0.821 -0.669 -8.889 1.00 92.38 120 TRP A N 1
ATOM 880 C CA . TRP A 1 120 ? -0.068 -0.665 -7.739 1.00 92.38 120 TRP A CA 1
ATOM 881 C C . TRP A 1 120 ? -1.366 -1.370 -8.088 1.00 92.38 120 TRP A C 1
ATOM 883 O O . TRP A 1 120 ? -2.037 -1.015 -9.059 1.00 92.38 120 TRP A O 1
ATOM 893 N N . TYR A 1 121 ? -1.757 -2.310 -7.240 1.00 92.56 121 TYR A N 1
ATOM 894 C CA . TYR A 1 121 ? -3.004 -3.048 -7.354 1.00 92.56 121 TYR A CA 1
ATOM 895 C C . TYR A 1 121 ? -3.898 -2.744 -6.160 1.00 92.56 121 TYR A C 1
ATOM 897 O O . TYR A 1 121 ? -3.447 -2.674 -5.011 1.00 92.56 121 TYR A O 1
ATOM 905 N N . VAL A 1 122 ? -5.190 -2.617 -6.430 1.00 93.50 122 VAL A N 1
ATOM 906 C CA . VAL A 1 122 ? -6.235 -2.726 -5.418 1.00 93.50 122 VAL A CA 1
ATOM 907 C C . VAL A 1 122 ? -6.400 -4.209 -5.123 1.00 93.50 122 VAL A C 1
ATOM 909 O O . VAL A 1 122 ? -6.745 -4.985 -6.009 1.00 93.50 122 VAL A O 1
ATOM 912 N N . TYR A 1 123 ? -6.092 -4.622 -3.895 1.00 91.25 123 TYR A N 1
ATOM 913 C CA . TYR A 1 123 ? -6.090 -6.036 -3.521 1.00 91.25 123 TYR A CA 1
ATOM 914 C C . TYR A 1 123 ? -6.578 -6.218 -2.077 1.00 91.25 123 TYR A C 1
ATOM 916 O O . TYR A 1 123 ? -5.776 -6.503 -1.187 1.00 91.25 123 TYR A O 1
ATOM 924 N N . PRO A 1 124 ? -7.884 -6.014 -1.810 1.00 90.38 124 PRO A N 1
ATOM 925 C CA . PRO A 1 124 ? -8.453 -6.134 -0.471 1.00 90.38 124 PRO A CA 1
ATOM 926 C C . PRO A 1 124 ? -8.582 -7.605 -0.057 1.00 90.38 124 PRO A C 1
ATOM 928 O O . PRO A 1 124 ? -9.668 -8.172 -0.114 1.00 90.38 124 PRO A O 1
ATOM 931 N N . VAL A 1 125 ? -7.467 -8.227 0.367 1.00 88.62 125 VAL A N 1
ATOM 932 C CA . VAL A 1 125 ? -7.326 -9.653 0.773 1.00 88.62 125 VAL A CA 1
ATOM 933 C C . VAL A 1 125 ? -8.435 -10.127 1.707 1.00 88.62 125 VAL A C 1
ATOM 935 O O . VAL A 1 125 ? -8.998 -11.208 1.541 1.00 88.62 125 VAL A O 1
ATOM 938 N N . ILE A 1 126 ? -8.766 -9.298 2.684 1.00 86.69 126 ILE A N 1
ATOM 939 C CA . ILE A 1 126 ? -9.672 -9.667 3.770 1.00 86.69 126 ILE A CA 1
ATOM 940 C C . ILE A 1 126 ? -11.128 -9.722 3.294 1.00 86.69 126 ILE A C 1
ATOM 942 O O . ILE A 1 126 ? -11.880 -10.591 3.741 1.00 86.69 126 ILE A O 1
ATOM 946 N N . TYR A 1 127 ? -11.501 -8.850 2.354 1.00 85.50 127 TYR A N 1
ATOM 947 C CA . TYR A 1 127 ? -12.874 -8.688 1.884 1.00 85.50 127 TYR A CA 1
ATOM 948 C C . TYR A 1 127 ? -13.366 -9.874 1.037 1.00 85.50 127 TYR A C 1
ATOM 950 O O . TYR A 1 127 ? -14.286 -10.589 1.426 1.00 85.50 127 TYR A O 1
ATOM 958 N N . TRP A 1 128 ? -12.731 -10.145 -0.103 1.00 84.31 128 TRP A N 1
ATOM 959 C CA . TRP A 1 128 ? -13.066 -11.281 -0.978 1.00 84.31 128 TRP A CA 1
ATOM 960 C C . TRP A 1 128 ? -12.859 -12.668 -0.348 1.00 84.31 128 TRP A C 1
ATOM 962 O O . TRP A 1 128 ? -13.639 -13.570 -0.652 1.00 84.31 128 TRP A O 1
ATOM 972 N N . LEU A 1 129 ? -11.887 -12.859 0.558 1.00 83.69 129 LEU A N 1
ATOM 973 C CA . LEU A 1 129 ? -11.749 -14.117 1.312 1.00 83.69 129 LEU A CA 1
ATOM 974 C C . LEU A 1 129 ? -12.742 -14.233 2.482 1.00 83.69 129 LEU A C 1
ATOM 976 O O . LEU A 1 129 ? -12.827 -15.301 3.087 1.00 83.69 129 LEU A O 1
ATOM 980 N N . LYS A 1 130 ? -13.484 -13.163 2.804 1.00 83.19 130 LYS A N 1
ATOM 981 C CA . LYS A 1 130 ? -14.480 -13.098 3.890 1.00 83.19 130 LYS A CA 1
ATOM 982 C C . LYS A 1 130 ? -13.961 -13.618 5.235 1.00 83.19 130 LYS A C 1
ATOM 984 O O . LYS A 1 130 ? -14.652 -14.349 5.943 1.00 83.19 130 LYS A O 1
ATOM 989 N N . ILE A 1 131 ? -12.720 -13.269 5.575 1.00 78.50 131 ILE A N 1
ATOM 990 C CA . ILE A 1 131 ? -12.050 -13.782 6.784 1.00 78.50 131 ILE A CA 1
ATOM 991 C C . ILE A 1 131 ? -12.556 -13.079 8.048 1.00 78.50 131 ILE A C 1
ATOM 993 O O . ILE A 1 131 ? -12.648 -13.697 9.107 1.00 78.50 131 ILE A O 1
ATOM 997 N N . LEU A 1 132 ? -12.890 -11.793 7.943 1.00 74.75 132 LEU A N 1
ATOM 998 C CA . LEU A 1 132 ? -13.469 -11.004 9.027 1.00 74.75 132 LEU A CA 1
ATOM 999 C C . LEU A 1 132 ? -14.929 -10.664 8.711 1.00 74.75 132 LEU A C 1
ATOM 1001 O O . LEU A 1 132 ? -15.359 -10.749 7.563 1.00 74.75 132 LEU A O 1
ATOM 1005 N N . LEU A 1 133 ? -15.693 -10.297 9.746 1.00 65.12 133 LEU A N 1
ATOM 1006 C CA . LEU A 1 133 ? -17.059 -9.807 9.563 1.00 65.12 133 LEU A CA 1
ATOM 1007 C C . LEU A 1 133 ? -17.051 -8.550 8.681 1.00 65.12 133 LEU A C 1
ATOM 1009 O O . LEU A 1 133 ? -16.120 -7.750 8.762 1.00 65.12 133 LEU A O 1
ATOM 1013 N N . ASP A 1 134 ? -18.110 -8.370 7.886 1.00 63.56 134 ASP A N 1
ATOM 1014 C CA . ASP A 1 134 ? -18.334 -7.190 7.042 1.00 63.56 134 ASP A CA 1
ATOM 1015 C C . ASP A 1 134 ? -18.516 -5.932 7.913 1.00 63.56 134 ASP A C 1
ATOM 1017 O O . ASP A 1 134 ? -19.630 -5.485 8.209 1.00 63.56 134 ASP A O 1
ATOM 1021 N N . PHE A 1 135 ? -17.407 -5.371 8.387 1.00 68.62 135 PHE A N 1
ATOM 1022 C CA . PHE A 1 135 ? -17.391 -4.083 9.058 1.00 68.62 135 PHE A CA 1
ATOM 1023 C C . PHE A 1 135 ? -17.681 -2.983 8.035 1.00 68.62 135 PHE A C 1
ATOM 1025 O O . PHE A 1 135 ? -17.217 -3.032 6.902 1.00 68.62 135 PHE A O 1
ATOM 1032 N N . ILE A 1 136 ? -18.398 -1.938 8.455 1.00 66.94 136 ILE A N 1
ATOM 1033 C CA . ILE A 1 136 ? -18.697 -0.770 7.605 1.00 66.94 136 ILE A CA 1
ATOM 1034 C C . ILE A 1 136 ? -17.433 -0.062 7.090 1.00 66.94 136 ILE A C 1
ATOM 1036 O O . ILE A 1 136 ? -17.498 0.645 6.092 1.00 66.94 136 ILE A O 1
ATOM 1040 N N . CYS A 1 137 ? -16.306 -0.241 7.783 1.00 66.19 137 CYS A N 1
ATOM 1041 C CA . CYS A 1 137 ? -15.025 0.378 7.457 1.00 66.19 137 CYS A CA 1
ATOM 1042 C C . CYS A 1 137 ? -14.111 -0.503 6.595 1.00 66.19 137 CYS A C 1
ATOM 1044 O O . CYS A 1 137 ? -12.991 -0.085 6.330 1.00 66.19 137 CYS A O 1
ATOM 1046 N N . LEU A 1 138 ? -14.533 -1.717 6.230 1.00 75.38 138 LEU A N 1
ATOM 1047 C CA . LEU A 1 138 ? -13.722 -2.596 5.392 1.00 75.38 138 LEU A CA 1
ATOM 1048 C C . LEU A 1 138 ? -13.721 -2.069 3.949 1.00 75.38 138 LEU A C 1
ATOM 1050 O O . LEU A 1 138 ? -14.774 -1.670 3.442 1.00 75.38 138 LEU A O 1
ATOM 1054 N N . GLU A 1 139 ? -12.572 -2.089 3.275 1.00 77.69 139 GLU A N 1
ATOM 1055 C CA . GLU A 1 139 ? -12.481 -1.648 1.879 1.00 77.69 139 GLU A CA 1
ATOM 1056 C C . GLU A 1 139 ? -13.154 -2.682 0.958 1.00 77.69 139 GLU A C 1
ATOM 1058 O O . GLU A 1 139 ? -12.583 -3.712 0.587 1.00 77.69 139 GLU A O 1
ATOM 1063 N N . MET A 1 140 ? -14.394 -2.398 0.559 1.00 80.56 140 MET A N 1
ATOM 1064 C CA . MET A 1 140 ? -15.168 -3.249 -0.348 1.00 80.56 140 MET A CA 1
ATOM 1065 C C . MET A 1 140 ? -14.837 -2.922 -1.808 1.00 80.56 140 MET A C 1
ATOM 1067 O O . MET A 1 140 ? -15.598 -2.236 -2.491 1.00 80.56 140 MET A O 1
ATOM 1071 N N . ALA A 1 141 ? -13.693 -3.405 -2.291 1.00 82.62 141 ALA A N 1
ATOM 1072 C CA . ALA A 1 141 ? -13.262 -3.206 -3.674 1.00 82.62 141 ALA A CA 1
ATOM 1073 C C . ALA A 1 141 ? -13.021 -4.529 -4.417 1.00 82.62 141 ALA A C 1
ATOM 1075 O O . ALA A 1 141 ? -12.756 -5.574 -3.819 1.00 82.62 141 ALA A O 1
ATOM 1076 N N . ALA A 1 142 ? -13.127 -4.478 -5.745 1.00 85.12 142 ALA A N 1
ATOM 1077 C CA . ALA A 1 142 ? -12.680 -5.561 -6.612 1.00 85.12 142 ALA A CA 1
ATOM 1078 C C . ALA A 1 142 ? -11.158 -5.491 -6.805 1.00 85.12 142 ALA A C 1
ATOM 1080 O O . ALA A 1 142 ? -10.547 -4.439 -6.615 1.00 85.12 142 ALA A O 1
ATOM 1081 N N . VAL A 1 143 ? -10.556 -6.618 -7.189 1.00 87.19 143 VAL A N 1
ATOM 1082 C CA . VAL A 1 143 ? -9.142 -6.643 -7.568 1.00 87.19 143 VAL A CA 1
ATOM 1083 C C . VAL A 1 143 ? -8.973 -5.909 -8.893 1.00 87.19 143 VAL A C 1
ATOM 1085 O O . VAL A 1 143 ? -9.600 -6.291 -9.879 1.00 87.19 143 VAL A O 1
ATOM 1088 N N . ASP A 1 144 ? -8.131 -4.878 -8.906 1.00 89.56 144 ASP A N 1
ATOM 1089 C CA . ASP A 1 144 ? -7.866 -4.063 -10.095 1.00 89.56 144 ASP A CA 1
ATOM 1090 C C . ASP A 1 144 ? -6.438 -3.494 -10.083 1.00 89.56 144 ASP A C 1
ATOM 1092 O O . ASP A 1 144 ? -5.780 -3.443 -9.040 1.00 89.56 144 ASP A O 1
ATOM 1096 N N . ILE A 1 145 ? -5.955 -3.055 -11.242 1.00 89.50 145 ILE A N 1
ATOM 1097 C CA . ILE A 1 145 ? -4.684 -2.348 -11.404 1.00 89.50 145 ILE A CA 1
ATOM 1098 C C . ILE A 1 145 ? -4.964 -0.853 -11.249 1.00 89.50 145 ILE A C 1
ATOM 1100 O O . ILE A 1 145 ? -5.542 -0.223 -12.130 1.00 89.50 145 ILE A O 1
ATOM 1104 N N . ALA A 1 146 ? -4.541 -0.275 -10.127 1.00 91.00 146 ALA A N 1
ATOM 1105 C CA . ALA A 1 146 ? -4.781 1.134 -9.829 1.00 91.00 146 ALA A CA 1
ATOM 1106 C C . ALA A 1 146 ? -3.847 2.061 -10.609 1.00 91.00 146 ALA A C 1
ATOM 1108 O O . ALA A 1 146 ? -4.265 3.118 -11.080 1.00 91.00 146 ALA A O 1
ATOM 1109 N N . TYR A 1 147 ? -2.561 1.708 -10.676 1.00 90.00 147 TYR A N 1
ATOM 1110 C CA . TYR A 1 147 ? -1.539 2.622 -11.169 1.00 90.00 147 TYR A CA 1
ATOM 1111 C C . TYR A 1 147 ? -0.309 1.887 -11.696 1.00 90.00 147 TYR A C 1
ATOM 1113 O O . TYR A 1 147 ? 0.156 0.921 -11.094 1.00 90.00 147 TYR A O 1
ATOM 1121 N N . LEU A 1 148 ? 0.228 2.368 -12.815 1.00 89.38 148 LEU A N 1
ATOM 1122 C CA . LEU A 1 148 ? 1.397 1.819 -13.497 1.00 89.38 148 LEU A CA 1
ATOM 1123 C C . LEU A 1 148 ? 2.368 2.970 -13.750 1.00 89.38 148 LEU A C 1
ATOM 1125 O O . LEU A 1 148 ? 2.045 3.909 -14.482 1.00 89.38 148 LEU A O 1
ATOM 1129 N N . THR A 1 149 ? 3.556 2.902 -13.162 1.00 88.44 149 THR A N 1
ATOM 1130 C CA . THR A 1 149 ? 4.546 3.985 -13.274 1.00 88.44 149 THR A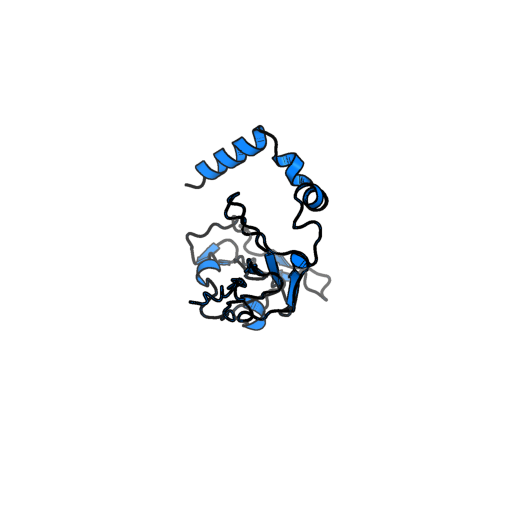 CA 1
ATOM 1131 C C . THR A 1 149 ? 5.071 4.219 -14.692 1.00 88.44 149 THR A C 1
ATOM 1133 O O . THR A 1 149 ? 5.584 5.287 -14.997 1.00 88.44 149 THR A O 1
ATOM 1136 N N . GLU A 1 150 ? 4.938 3.247 -15.588 1.00 85.31 150 GLU A N 1
ATOM 1137 C CA . GLU A 1 150 ? 5.372 3.323 -16.983 1.00 85.31 150 GLU A CA 1
ATOM 1138 C C . GLU A 1 150 ? 4.594 4.351 -17.805 1.00 85.31 150 GLU A C 1
ATOM 1140 O O . GLU A 1 150 ? 5.116 4.858 -18.801 1.00 85.31 150 GLU A O 1
ATOM 1145 N N . PHE A 1 151 ? 3.349 4.631 -17.417 1.00 85.44 151 PHE A N 1
ATOM 1146 C CA . PHE A 1 151 ? 2.505 5.626 -18.076 1.00 85.44 151 PHE A CA 1
ATOM 1147 C C . PHE A 1 151 ? 2.619 7.012 -17.445 1.00 85.44 151 PHE A C 1
ATOM 1149 O O . PHE A 1 151 ? 2.098 7.971 -18.014 1.00 85.44 151 PHE A O 1
ATOM 1156 N N . ASP A 1 152 ? 3.302 7.129 -16.307 1.00 85.62 152 ASP A N 1
ATOM 1157 C CA . ASP A 1 152 ? 3.492 8.395 -15.621 1.00 85.62 152 ASP A CA 1
ATOM 1158 C C . ASP A 1 152 ? 4.825 9.051 -16.018 1.00 85.62 152 ASP A C 1
ATOM 1160 O O . ASP A 1 152 ? 5.895 8.574 -15.632 1.00 85.62 152 ASP A O 1
ATOM 1164 N N . PRO A 1 153 ? 4.799 10.174 -16.762 1.00 80.81 153 PRO A N 1
ATOM 1165 C CA . PRO A 1 153 ? 6.015 10.890 -17.126 1.00 80.81 153 PRO A CA 1
ATO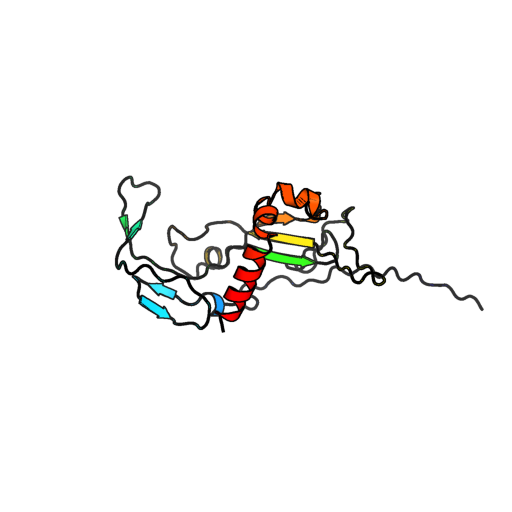M 1166 C C . PRO A 1 153 ? 6.649 11.643 -15.946 1.00 80.81 153 PRO A C 1
ATOM 1168 O O . PRO A 1 153 ? 7.742 12.190 -16.110 1.00 80.81 153 PRO A O 1
ATOM 1171 N N . LEU A 1 154 ? 5.979 11.717 -14.790 1.00 85.88 154 LEU A N 1
ATOM 1172 C CA . LEU A 1 154 ? 6.520 12.316 -13.574 1.00 85.88 154 LEU A CA 1
ATOM 1173 C C . LEU A 1 154 ? 7.385 11.308 -12.804 1.00 85.88 154 LEU A C 1
ATOM 1175 O O . LEU A 1 154 ? 8.348 11.723 -12.170 1.00 85.88 154 LEU A O 1
ATOM 1179 N N . TRP A 1 155 ? 7.121 10.003 -12.915 1.00 86.25 155 TRP A N 1
ATOM 1180 C CA . TRP A 1 155 ? 7.831 8.953 -12.175 1.00 86.25 155 TRP A CA 1
ATOM 1181 C C . TRP A 1 155 ? 9.344 8.916 -12.423 1.00 86.25 155 TRP A C 1
ATOM 1183 O O . TRP A 1 155 ? 10.125 8.682 -11.504 1.00 86.25 155 TRP A O 1
ATOM 1193 N N . SER A 1 156 ? 9.776 9.136 -13.667 1.00 81.75 156 SER A N 1
ATOM 1194 C CA . SER A 1 156 ? 11.198 9.080 -14.033 1.00 81.75 156 SER A CA 1
ATOM 1195 C C . SER A 1 156 ? 11.974 10.361 -13.723 1.00 81.75 156 SER A C 1
ATOM 1197 O O . SER A 1 156 ? 13.184 10.390 -13.925 1.00 81.75 156 SER A O 1
ATOM 1199 N N . ASP A 1 157 ? 11.291 11.433 -13.327 1.00 83.44 157 ASP A N 1
ATOM 1200 C CA . ASP A 1 157 ? 11.861 12.773 -13.199 1.00 83.44 157 ASP A CA 1
ATOM 1201 C C . ASP A 1 157 ? 11.502 13.347 -11.825 1.00 83.44 157 ASP A C 1
ATOM 1203 O O . ASP A 1 157 ? 10.350 13.676 -11.537 1.00 83.44 157 ASP A O 1
ATOM 1207 N N . ASP A 1 158 ? 12.503 13.455 -10.962 1.00 80.50 158 ASP A N 1
ATOM 1208 C CA . ASP A 1 158 ? 12.383 13.926 -9.584 1.00 80.50 158 ASP A CA 1
ATOM 1209 C C . ASP A 1 158 ? 11.901 15.384 -9.503 1.00 80.50 158 ASP A C 1
ATOM 1211 O O . ASP A 1 158 ? 11.037 15.722 -8.680 1.00 80.50 158 ASP A O 1
ATOM 1215 N N . ALA A 1 159 ? 12.367 16.242 -10.414 1.00 83.75 159 ALA A N 1
ATOM 1216 C CA . ALA A 1 159 ? 11.912 17.626 -10.496 1.00 83.75 159 ALA A CA 1
ATOM 1217 C C . ALA A 1 159 ? 10.421 17.710 -10.859 1.00 83.75 159 ALA A C 1
ATOM 1219 O O . ALA A 1 159 ? 9.697 18.550 -10.320 1.00 83.75 159 ALA A O 1
ATOM 1220 N N . LYS A 1 160 ? 9.925 16.819 -11.726 1.00 84.31 160 LYS A N 1
ATOM 1221 C CA . LYS A 1 160 ? 8.491 16.759 -12.067 1.00 84.31 160 LYS A CA 1
ATOM 1222 C C . LYS A 1 160 ? 7.658 16.054 -11.005 1.00 84.31 160 LYS A C 1
ATOM 1224 O O . LYS A 1 160 ? 6.543 16.495 -10.741 1.00 84.31 160 LYS A O 1
ATOM 1229 N N . SER A 1 161 ? 8.186 15.026 -10.348 1.00 84.56 161 SER A N 1
ATOM 1230 C CA . SER A 1 161 ? 7.533 14.349 -9.216 1.00 84.56 161 SER A CA 1
ATOM 1231 C C . SER A 1 161 ? 7.211 15.302 -8.060 1.00 84.56 161 SER A C 1
ATOM 1233 O O . SER A 1 161 ? 6.230 15.101 -7.343 1.00 84.56 161 SER A O 1
ATOM 1235 N N . THR A 1 162 ? 7.967 16.396 -7.931 1.00 85.75 162 THR A N 1
ATOM 1236 C CA . THR A 1 162 ? 7.692 17.479 -6.973 1.00 85.75 162 THR A CA 1
ATOM 1237 C C . THR A 1 162 ? 6.325 18.148 -7.199 1.00 85.75 162 THR A C 1
ATOM 1239 O O . THR A 1 162 ? 5.757 18.715 -6.271 1.00 85.75 162 THR A O 1
ATOM 1242 N N . ILE A 1 163 ? 5.748 18.061 -8.406 1.00 88.62 163 ILE A N 1
ATOM 1243 C CA . ILE A 1 163 ? 4.396 18.571 -8.693 1.00 88.62 163 ILE A CA 1
ATOM 1244 C C . ILE A 1 163 ? 3.334 17.758 -7.943 1.00 88.62 163 ILE A C 1
ATOM 1246 O O . ILE A 1 163 ? 2.371 18.333 -7.440 1.00 88.62 163 ILE A O 1
ATOM 1250 N N . LEU A 1 164 ? 3.500 16.432 -7.877 1.00 87.62 164 LEU A N 1
ATOM 1251 C CA . LEU A 1 164 ? 2.568 15.544 -7.177 1.00 87.62 164 LEU A CA 1
ATOM 1252 C C . LEU A 1 164 ? 2.802 15.553 -5.669 1.00 87.62 164 LEU A C 1
ATOM 1254 O O . LEU A 1 164 ? 1.835 15.498 -4.916 1.00 87.62 164 LEU A O 1
ATOM 1258 N N . ASN A 1 165 ? 4.066 15.655 -5.249 1.00 88.44 165 ASN A N 1
ATOM 1259 C CA . ASN A 1 165 ? 4.465 15.597 -3.845 1.00 88.44 165 ASN A CA 1
ATOM 1260 C C . ASN A 1 165 ? 5.231 16.871 -3.431 1.00 88.44 165 ASN A C 1
ATOM 1262 O O . ASN A 1 165 ? 6.441 16.812 -3.176 1.00 88.44 165 ASN A O 1
ATOM 1266 N N . PRO A 1 166 ? 4.576 18.049 -3.390 1.00 88.00 166 PRO A N 1
ATOM 1267 C CA . PRO A 1 166 ? 5.235 19.315 -3.062 1.00 88.00 166 PRO A CA 1
ATOM 1268 C C . PRO A 1 166 ? 5.714 19.386 -1.604 1.00 88.00 166 PRO A C 1
ATOM 1270 O O . PRO A 1 166 ? 6.555 20.219 -1.264 1.00 88.00 166 PRO A O 1
ATOM 1273 N N . GLU A 1 167 ? 5.217 18.514 -0.727 1.00 88.00 167 GLU A N 1
ATOM 1274 C CA . GLU A 1 167 ? 5.651 18.397 0.665 1.00 88.00 167 GLU A CA 1
ATOM 1275 C C . GLU A 1 167 ? 7.118 17.979 0.791 1.00 88.00 167 GLU A C 1
ATOM 1277 O O . GLU A 1 167 ? 7.775 18.319 1.775 1.00 88.00 167 GLU A O 1
ATOM 1282 N N . THR A 1 168 ? 7.667 17.306 -0.221 1.00 84.69 168 THR A N 1
ATOM 1283 C CA . THR A 1 168 ? 9.086 16.931 -0.261 1.00 84.69 168 THR A CA 1
ATOM 1284 C C . THR A 1 168 ? 10.004 18.149 -0.139 1.00 84.69 168 THR A C 1
ATOM 1286 O O . THR A 1 168 ? 10.986 18.097 0.602 1.00 84.69 168 THR A O 1
ATOM 1289 N N . LEU A 1 169 ? 9.629 19.286 -0.738 1.00 84.62 169 LEU A N 1
ATOM 1290 C CA . LEU A 1 169 ? 10.360 20.552 -0.610 1.00 84.62 169 LEU A CA 1
ATOM 1291 C C . LEU A 1 169 ? 10.343 21.094 0.823 1.00 84.62 169 LEU A C 1
ATOM 1293 O O . LEU A 1 169 ? 11.311 21.711 1.270 1.00 84.62 169 LEU A O 1
ATOM 1297 N N . LEU A 1 170 ? 9.254 20.860 1.559 1.00 85.19 170 LEU A N 1
ATOM 1298 C CA . LEU A 1 170 ? 9.132 21.292 2.948 1.00 85.19 170 LEU A CA 1
ATOM 1299 C C . LEU A 1 170 ? 10.047 20.466 3.861 1.00 85.19 170 LEU A C 1
ATOM 1301 O O . LEU A 1 170 ? 10.675 21.024 4.763 1.00 85.19 170 LEU A O 1
ATOM 1305 N N . PHE A 1 171 ? 10.156 19.158 3.614 1.00 85.38 171 PHE A N 1
ATOM 1306 C CA . PHE A 1 171 ? 10.958 18.234 4.425 1.00 85.38 171 PHE A CA 1
ATOM 1307 C C . PHE A 1 171 ? 12.435 18.138 4.011 1.00 85.38 171 PHE A C 1
ATOM 1309 O O . PHE A 1 171 ? 13.230 17.562 4.749 1.00 85.38 171 PHE A O 1
ATOM 1316 N N . GLN A 1 172 ? 12.842 18.763 2.903 1.00 84.69 172 GLN A N 1
ATOM 1317 C CA . GLN A 1 172 ? 14.244 18.821 2.465 1.00 84.69 172 GLN A CA 1
ATOM 1318 C C . GLN A 1 172 ? 15.115 19.782 3.303 1.00 84.69 172 GLN A C 1
ATOM 1320 O O . GLN A 1 172 ? 16.314 19.933 3.064 1.00 84.69 172 GLN A O 1
ATOM 1325 N N . ASN A 1 173 ? 14.537 20.453 4.302 1.00 90.25 173 ASN A N 1
ATOM 1326 C CA . ASN A 1 173 ? 15.290 21.335 5.182 1.00 90.25 173 ASN A CA 1
ATOM 1327 C C . ASN A 1 173 ? 16.113 20.546 6.226 1.00 90.25 173 ASN A C 1
ATOM 1329 O O . ASN A 1 173 ? 15.747 19.451 6.657 1.00 90.25 173 ASN A O 1
ATOM 1333 N N . VAL A 1 174 ? 17.227 21.133 6.679 1.00 91.50 174 VAL A N 1
ATOM 1334 C CA . VAL A 1 174 ? 18.158 20.478 7.616 1.00 91.50 174 VAL A CA 1
ATOM 1335 C C . VAL A 1 174 ? 17.483 20.111 8.945 1.00 91.50 174 VAL A C 1
ATOM 1337 O O . VAL A 1 174 ? 17.779 19.057 9.499 1.00 91.50 174 VAL A O 1
ATOM 1340 N N . ALA A 1 175 ? 16.562 20.933 9.457 1.00 89.62 175 ALA A N 1
ATOM 1341 C CA . ALA A 1 175 ? 15.894 20.671 10.733 1.00 89.62 175 ALA A CA 1
ATOM 1342 C C . ALA A 1 175 ? 14.956 19.451 10.662 1.00 89.62 175 ALA A C 1
ATOM 1344 O O . ALA A 1 175 ? 14.967 18.615 11.564 1.00 89.62 175 ALA A O 1
ATOM 1345 N N . ALA A 1 176 ? 14.198 19.312 9.572 1.00 89.06 176 ALA A N 1
ATOM 1346 C CA . ALA A 1 176 ? 13.328 18.170 9.309 1.00 89.06 176 ALA A CA 1
ATOM 1347 C C . ALA A 1 176 ? 14.135 16.875 9.152 1.00 89.06 176 ALA A C 1
ATOM 1349 O O . ALA A 1 176 ? 13.777 15.851 9.736 1.00 89.06 176 ALA A O 1
ATOM 1350 N N . TYR A 1 177 ? 15.267 16.935 8.447 1.00 88.50 177 TYR A N 1
ATOM 1351 C CA . TYR A 1 177 ? 16.164 15.789 8.309 1.00 88.50 177 TYR A CA 1
ATOM 1352 C C . TYR A 1 177 ? 16.715 15.315 9.666 1.00 88.50 177 TYR A C 1
ATOM 1354 O O . TYR A 1 177 ? 16.700 14.119 9.959 1.00 88.50 177 TYR A O 1
ATOM 1362 N N . GLN A 1 178 ? 17.131 16.241 10.539 1.00 89.50 178 GLN A N 1
ATOM 1363 C CA . GLN A 1 178 ? 17.592 15.883 11.887 1.00 89.50 178 GLN A CA 1
ATOM 1364 C C . GLN A 1 178 ? 16.472 15.308 12.761 1.00 89.50 178 GLN A C 1
ATOM 1366 O O . GLN A 1 178 ? 16.716 14.367 13.515 1.00 89.50 178 GLN A O 1
ATOM 1371 N N . ALA A 1 179 ? 15.245 15.820 12.643 1.00 89.50 179 ALA A N 1
ATOM 1372 C CA . ALA A 1 179 ? 14.098 15.263 13.357 1.00 89.50 179 ALA A CA 1
ATOM 1373 C C . ALA A 1 179 ? 13.814 13.810 12.936 1.00 89.50 179 ALA A C 1
ATOM 1375 O O . ALA A 1 179 ? 13.591 12.965 13.798 1.00 89.50 179 ALA A O 1
ATOM 1376 N N . CYS A 1 180 ? 13.911 13.495 11.639 1.00 86.75 180 CYS A N 1
ATOM 1377 C CA . CYS A 1 180 ? 13.743 12.126 11.139 1.00 86.75 180 CYS A CA 1
ATOM 1378 C C . CYS A 1 180 ? 14.827 11.177 11.676 1.00 86.75 180 CYS A C 1
ATOM 1380 O O . CYS A 1 180 ? 14.520 10.056 12.081 1.00 86.75 180 CYS A O 1
ATOM 1382 N N . ILE A 1 181 ? 16.090 11.624 11.727 1.00 89.62 181 ILE A N 1
ATOM 1383 C CA . ILE A 1 181 ? 17.183 10.840 12.330 1.00 89.62 181 ILE A CA 1
ATOM 1384 C C . ILE A 1 181 ? 16.916 10.601 13.821 1.00 89.62 181 ILE A C 1
ATOM 1386 O O . ILE A 1 181 ? 17.103 9.485 14.307 1.00 89.62 181 ILE A O 1
ATOM 1390 N N . ALA A 1 182 ? 16.471 11.626 14.549 1.00 89.50 182 ALA A N 1
ATOM 1391 C CA . ALA A 1 182 ? 16.152 11.510 15.968 1.00 89.50 182 ALA A CA 1
ATOM 1392 C C . ALA A 1 182 ? 15.004 10.518 16.226 1.00 89.50 182 ALA A C 1
ATOM 1394 O O . ALA A 1 182 ? 15.114 9.692 17.133 1.00 89.50 182 ALA A O 1
ATOM 1395 N N . ASP A 1 183 ? 13.953 10.545 15.404 1.00 87.19 183 ASP A N 1
ATOM 1396 C CA . ASP A 1 183 ? 12.821 9.619 15.502 1.00 87.19 183 ASP A CA 1
ATOM 1397 C C . ASP A 1 183 ? 13.248 8.166 15.238 1.00 87.19 183 ASP A C 1
ATOM 1399 O O . ASP A 1 183 ? 12.956 7.276 16.039 1.00 87.19 183 ASP A O 1
ATOM 1403 N N . CYS A 1 184 ? 14.075 7.940 14.210 1.00 85.50 184 CYS A N 1
ATOM 1404 C CA . CYS A 1 184 ? 14.647 6.620 13.917 1.00 85.50 184 CYS A CA 1
ATOM 1405 C C . CYS A 1 184 ? 15.457 6.049 15.091 1.00 85.50 184 CYS A C 1
ATOM 1407 O O . CYS A 1 184 ? 15.446 4.841 15.323 1.00 85.50 184 CYS A O 1
ATOM 1409 N N . MET A 1 185 ? 16.170 6.899 15.836 1.00 86.94 185 MET A N 1
ATOM 1410 C CA . MET A 1 185 ? 16.919 6.467 17.020 1.00 86.94 185 MET A CA 1
ATOM 1411 C C . MET A 1 185 ? 16.019 6.183 18.228 1.00 86.94 185 MET A C 1
ATOM 1413 O O . MET A 1 185 ? 16.411 5.405 19.094 1.00 86.94 185 MET A O 1
ATOM 1417 N N . SER A 1 186 ? 14.842 6.808 18.297 1.00 80.12 186 SER A N 1
ATOM 1418 C CA . SER A 1 186 ? 13.895 6.655 19.405 1.00 80.12 186 SER A CA 1
ATOM 1419 C C . SER A 1 186 ? 13.088 5.355 19.339 1.00 80.12 186 SER A C 1
ATOM 1421 O O . SER A 1 186 ? 12.685 4.835 20.375 1.00 80.12 186 SER A O 1
ATOM 1423 N N . TYR A 1 187 ? 12.893 4.802 18.136 1.00 60.25 187 TYR A N 1
ATOM 1424 C CA . TYR A 1 187 ? 12.089 3.597 17.895 1.00 60.25 187 TYR A CA 1
ATOM 1425 C C . TYR A 1 187 ? 12.873 2.279 18.077 1.00 60.25 187 TYR A C 1
ATOM 1427 O O . TYR A 1 187 ? 12.574 1.270 17.433 1.00 60.25 187 TYR A O 1
ATOM 1435 N N . ARG A 1 188 ? 13.897 2.285 18.938 1.00 46.09 188 ARG A N 1
ATOM 1436 C CA . ARG A 1 188 ? 14.728 1.121 19.279 1.00 46.09 188 ARG A CA 1
ATOM 1437 C C . ARG A 1 188 ? 14.404 0.605 20.675 1.00 46.09 188 ARG A C 1
ATOM 1439 O O . ARG A 1 188 ? 14.430 -0.634 20.839 1.00 46.09 188 ARG A O 1
#

Foldseek 3Di:
DDDDPPPPPPQVQLAADADDLPPNDPPLQFDQKDKQQRRPDHHPDDDDRDPVGQWDFDDDPPDPGTDIDIDIDTDWDFKDKDKAQAAQFDRNRRRDRPDHFPDHQDPDPPPNDTGIKMWMWGDRSCQVVVVDPPDPPRPPDDIDTDDTCSPPPQNVPVVSVCVVVVCVVVCPDPVNVVVVVVVVVVVD

Sequence (188 aa):
MAITANNCYAAAGCVGRFVNPITDVCWKCLFPITIAGFKVVSSSMPDTNPSGRLICLCPKPGIPVPVPGIPVGFWELVRLVDVTKSPMCMVSLGGFSFGSAAQKGMKDEAEGSAFYHIHWYVYPVIYWLKILLDFICLEMAAVDIAYLTEFDPLWSDDAKSTILNPETLLFQNVAAYQACIADCMSYR

Radius of gyration: 22.74 Å; chains: 1; bounding box: 68×41×62 Å

InterPro domains:
  IPR009649 TraU [PF06834] (16-186)